Protein AF-A0A1B6GH88-F1 (afdb_monomer_lite)

Radius of gyration: 26.07 Å; chains: 1; bounding box: 61×54×81 Å

Sequence (317 aa):
MFPTNVPDVTHLSIVKKKWKYRGEGNANLVLALPEERVILRLHKMRRDSTITKEVEFEEMNRVCREAFFCRMVMVPLLGKAYIQPPIVARVQHKEIHLLDRLLLPQRPNFRHHKGITFGYVTIYPDYALLPEQLTNPPRLAPPHTNTPAVVCSSRGKCTRLRNSIPHDHSLEDISCVPTTVANVLLQKCINKSCILSDPVLNSDLCQLPTVNRKASKNCLHKYKNWHQTAPIPVTENTFCVEIKPKQGWIPHSQLNHPKCTFCLNQYLKLSNGAISRISQYCPLDLFSGDEKRMKQAIRALLRTPQNNLKIFKNGHL

Foldseek 3Di:
DPDPDLPPAAADECPPFDKDFQADDLFWTWIDRVVLQKIKIFGKDFPPDDDDPVVLVVSSVVLVVQLCCLVPPVCVVPHPVVGDRWGKHFYDQVRQVVVQVVCVVVYDPVNNRITGGGRIITMDGNLQDDQQCVLCPPPPDDPPPPDDPPPPDDPDDDDDDDDDDDDDDDDDDPDDPDPVVSVVVVVCVPDPPNVPDDPVVVVVVPPPPPPDPPPSDDPSVVVVVSRVDDDDPSPDKDKDKDFPLPDQDDDPVCPPPPADPLQVVQVVCVVVVVDVDRFPAHSVLCVVPDPVSVVVNVVSCVVPVRVGIDMHINSHD

InterPro domains:
  IPR009286 Inositol-pentakisphosphate 2-kinase [PF06090] (21-317)
  IPR009286 Inositol-pentakisphosphate 2-kinase [PTHR14456] (16-317)
  IPR043001 Inositol-pentakisphosphate 2-kinase, N-terminal lobe [G3DSA:3.30.200.110] (13-137)

Organism: NCBI:txid1464854

pLDDT: mean 74.26, std 27.44, range [24.73, 98.75]

Structure (mmCIF, N/CA/C/O backbone):
data_AF-A0A1B6GH88-F1
#
_entry.id   AF-A0A1B6GH88-F1
#
loop_
_atom_site.group_PDB
_atom_site.id
_atom_site.type_symbol
_atom_site.label_atom_id
_atom_site.label_alt_id
_atom_site.label_comp_id
_atom_site.label_asym_id
_atom_site.label_entity_id
_atom_site.label_seq_id
_atom_site.pdbx_PDB_ins_code
_atom_site.Cartn_x
_atom_site.Cartn_y
_atom_site.Cartn_z
_atom_site.occupancy
_atom_site.B_iso_or_equiv
_atom_site.auth_seq_id
_atom_site.auth_comp_id
_atom_site.auth_asym_id
_atom_site.auth_atom_id
_atom_site.pdbx_PDB_model_num
ATOM 1 N N . MET A 1 1 ? -3.058 31.512 9.048 1.00 26.67 1 MET A N 1
ATOM 2 C CA . MET A 1 1 ? -3.522 31.103 10.387 1.00 26.67 1 MET A CA 1
ATOM 3 C C . MET A 1 1 ? -4.616 30.075 10.144 1.00 26.67 1 MET A C 1
ATOM 5 O O . MET A 1 1 ? -5.613 30.433 9.535 1.00 26.67 1 MET A O 1
ATOM 9 N N . PHE A 1 2 ? -4.386 28.790 10.436 1.00 27.92 2 PHE A N 1
ATOM 10 C CA . PHE A 1 2 ? -5.450 27.788 10.291 1.00 27.92 2 PHE A CA 1
ATOM 11 C C . PHE A 1 2 ? -6.533 28.085 11.339 1.00 27.92 2 PHE A C 1
ATOM 13 O O . PHE A 1 2 ? -6.168 28.441 12.462 1.00 27.92 2 PHE A O 1
ATOM 20 N N . PRO A 1 3 ? -7.828 28.002 10.996 1.00 33.22 3 PRO A N 1
ATOM 21 C CA . PRO A 1 3 ? -8.896 28.311 11.936 1.00 33.22 3 PRO A CA 1
ATOM 22 C C . PRO A 1 3 ? -8.774 27.423 13.180 1.00 33.22 3 PRO A C 1
ATOM 24 O O . PRO A 1 3 ? -8.544 26.220 13.087 1.00 33.22 3 PRO A O 1
ATOM 27 N N . THR A 1 4 ? -8.930 28.038 14.351 1.00 35.38 4 THR A N 1
ATOM 28 C CA . THR A 1 4 ? -8.853 27.437 15.695 1.00 35.38 4 THR A CA 1
ATOM 29 C C . THR A 1 4 ? -9.988 26.454 16.003 1.00 35.38 4 THR A C 1
ATOM 31 O O . THR A 1 4 ? -10.016 25.857 17.078 1.00 35.38 4 THR A O 1
ATOM 34 N N . ASN A 1 5 ? -10.901 26.240 15.057 1.00 40.44 5 ASN A N 1
ATOM 35 C CA . ASN A 1 5 ? -11.931 25.222 15.152 1.00 40.44 5 ASN A CA 1
ATOM 36 C C . ASN A 1 5 ? -11.381 23.903 14.610 1.00 40.44 5 ASN A C 1
ATOM 38 O O . ASN A 1 5 ? -11.157 23.757 13.408 1.00 40.44 5 ASN A O 1
ATOM 42 N N . VAL A 1 6 ? -11.177 22.941 15.514 1.00 44.38 6 VAL A N 1
ATOM 43 C CA . VAL A 1 6 ? -10.961 21.534 15.162 1.00 44.38 6 VAL A CA 1
ATOM 44 C C . VAL A 1 6 ? -12.060 21.141 14.168 1.00 44.38 6 VAL A C 1
ATOM 46 O O . VAL A 1 6 ? -13.236 21.260 14.520 1.00 44.38 6 VAL A O 1
ATOM 49 N N . PRO A 1 7 ? -11.726 20.737 12.927 1.00 52.84 7 PRO A N 1
ATOM 50 C CA . PRO A 1 7 ? -12.742 20.318 11.972 1.00 52.84 7 PRO A CA 1
ATOM 51 C C . PRO A 1 7 ? -13.567 19.191 12.596 1.00 52.84 7 PRO A C 1
ATOM 53 O O . PRO A 1 7 ? -13.010 18.337 13.284 1.00 52.84 7 PRO A O 1
ATOM 56 N N . ASP A 1 8 ? -14.883 19.202 12.387 1.00 56.66 8 ASP A N 1
ATOM 57 C CA . ASP A 1 8 ? -15.788 18.174 12.910 1.00 56.66 8 ASP A CA 1
ATOM 58 C C . ASP A 1 8 ? -15.461 16.825 12.243 1.00 56.66 8 ASP A C 1
ATOM 60 O O . ASP A 1 8 ? -15.931 16.492 11.150 1.00 56.66 8 ASP A O 1
ATOM 64 N N . VAL A 1 9 ? -14.526 16.087 12.846 1.00 68.56 9 VAL A N 1
ATOM 65 C CA . VAL A 1 9 ? -14.066 14.796 12.344 1.00 68.56 9 VAL A CA 1
ATOM 66 C C . VAL A 1 9 ? -15.098 13.753 12.736 1.00 68.56 9 VAL A C 1
ATOM 68 O O . VAL A 1 9 ? -15.385 13.552 13.914 1.00 68.56 9 VAL A O 1
ATOM 71 N N . THR A 1 10 ? -15.620 13.024 11.750 1.00 79.75 10 THR A N 1
ATOM 72 C CA . THR A 1 10 ? -16.646 12.023 12.029 1.00 79.75 10 THR A CA 1
ATOM 73 C C . THR A 1 10 ? -16.127 10.938 12.971 1.00 79.75 10 THR A C 1
ATOM 75 O O . THR A 1 10 ? -15.075 10.336 12.740 1.00 79.75 10 THR A O 1
ATOM 78 N N . HIS A 1 11 ? -16.899 10.651 14.014 1.00 85.31 11 HIS A N 1
ATOM 79 C CA . HIS A 1 11 ? -16.584 9.601 14.971 1.00 85.31 11 HIS A CA 1
ATOM 80 C C . HIS A 1 11 ? -16.925 8.208 14.422 1.00 85.31 11 HIS A C 1
ATOM 82 O O . HIS A 1 11 ? -17.994 7.986 13.852 1.00 85.31 11 HIS A O 1
ATOM 88 N N . LEU A 1 12 ? -16.010 7.260 14.625 1.00 87.94 12 LEU A N 1
ATOM 89 C CA . LEU A 1 12 ? -16.142 5.855 14.247 1.00 87.94 12 LEU A CA 1
ATOM 90 C C . LEU A 1 12 ? -15.878 4.977 15.474 1.00 87.94 12 LEU A C 1
ATOM 92 O O . LEU A 1 12 ? -14.875 5.164 16.154 1.00 87.94 12 LEU A O 1
ATOM 96 N N . SER A 1 13 ? -16.739 3.990 15.718 1.00 88.88 13 SER A N 1
ATOM 97 C CA . SER A 1 13 ? -16.480 2.937 16.707 1.00 88.88 13 SER A CA 1
ATOM 98 C C . SER A 1 13 ? -16.183 1.611 16.009 1.00 88.88 13 SER A C 1
ATOM 100 O O . SER A 1 13 ? -16.849 1.250 15.033 1.00 88.88 13 SER A O 1
ATOM 102 N N . ILE A 1 14 ? -15.180 0.897 16.515 1.00 89.00 14 ILE A N 1
ATOM 103 C CA . ILE A 1 14 ? -14.705 -0.403 16.029 1.00 89.00 14 ILE A CA 1
ATOM 104 C C . ILE A 1 14 ? -15.118 -1.568 16.940 1.00 89.00 14 ILE A C 1
ATOM 106 O O . ILE A 1 14 ? -15.013 -2.715 16.521 1.00 89.00 14 ILE A O 1
ATOM 110 N N . VAL A 1 15 ? -15.638 -1.305 18.147 1.00 84.50 15 VAL A N 1
ATOM 111 C CA . VAL A 1 15 ? -15.963 -2.336 19.161 1.00 84.50 15 VAL A CA 1
ATOM 112 C C . VAL A 1 15 ? -16.908 -3.425 18.646 1.00 84.50 15 VAL A C 1
ATOM 114 O O . VAL A 1 15 ? -16.703 -4.600 18.922 1.00 84.50 15 VAL A O 1
ATOM 117 N N . LYS A 1 16 ? -17.951 -3.048 17.899 1.00 84.38 16 LYS A N 1
ATOM 118 C CA . LYS A 1 16 ? -18.968 -3.986 17.384 1.00 84.38 16 LYS A CA 1
ATOM 119 C C . LYS A 1 16 ? -18.719 -4.409 15.936 1.00 84.38 16 LYS A C 1
ATOM 121 O O . LYS A 1 16 ? -19.621 -4.938 15.296 1.00 84.38 16 LYS A O 1
ATOM 126 N N . LYS A 1 17 ? -17.536 -4.116 15.393 1.00 88.69 17 LYS A N 1
ATOM 127 C CA . LYS A 1 17 ? -17.196 -4.408 14.000 1.00 88.69 17 LYS A CA 1
ATOM 128 C C . LYS A 1 17 ? -16.272 -5.606 13.928 1.00 88.69 17 LYS A C 1
ATOM 130 O O . LYS A 1 17 ? -15.345 -5.724 14.727 1.00 88.69 17 LYS A O 1
ATOM 135 N N . LYS A 1 18 ? -16.473 -6.454 12.921 1.00 91.69 18 LYS A N 1
ATOM 136 C CA . LYS A 1 18 ? -15.465 -7.449 12.562 1.00 91.69 18 LYS A CA 1
ATOM 137 C C . LYS A 1 18 ? -14.317 -6.742 11.861 1.00 91.69 18 LYS A C 1
ATOM 139 O O . LYS A 1 18 ? -14.515 -6.058 10.860 1.00 91.69 18 LYS A O 1
ATOM 144 N N . TRP A 1 19 ? -13.114 -6.917 12.385 1.00 94.50 19 TRP A N 1
ATOM 145 C CA . TRP A 1 19 ? -11.909 -6.334 11.819 1.00 94.50 19 TRP A CA 1
ATOM 146 C C . TRP A 1 19 ? -10.817 -7.383 11.655 1.00 94.50 19 TRP A C 1
ATOM 148 O O . TRP A 1 19 ? -10.802 -8.408 12.334 1.00 94.50 19 TRP A O 1
ATOM 158 N N . LYS A 1 20 ? -9.888 -7.118 10.738 1.00 94.31 20 LYS A N 1
ATOM 159 C CA . LYS A 1 20 ? -8.746 -7.989 10.455 1.00 94.31 20 LYS A CA 1
ATOM 160 C C . LYS A 1 20 ? -7.486 -7.160 10.262 1.00 94.31 20 LYS A C 1
ATOM 162 O O . LYS A 1 20 ? -7.507 -6.135 9.580 1.00 94.31 20 LYS A O 1
ATOM 167 N N . TYR A 1 21 ? -6.366 -7.620 10.809 1.00 96.12 21 TYR A N 1
ATOM 168 C CA . TYR A 1 21 ? -5.066 -7.051 10.472 1.00 96.12 21 TYR A CA 1
ATOM 169 C C . TYR A 1 21 ? -4.754 -7.285 8.983 1.00 96.12 21 TYR A C 1
ATOM 171 O O . TYR A 1 21 ? -4.685 -8.425 8.520 1.00 96.12 21 TYR A O 1
ATOM 179 N N . ARG A 1 22 ? -4.594 -6.201 8.212 1.00 95.38 22 ARG A N 1
ATOM 180 C CA . ARG A 1 22 ? -4.311 -6.256 6.764 1.00 95.38 22 ARG A CA 1
ATOM 181 C C . ARG A 1 22 ? -2.812 -6.235 6.479 1.00 95.38 22 ARG A C 1
ATOM 183 O O . ARG A 1 22 ? -2.352 -6.871 5.535 1.00 95.38 22 ARG A O 1
ATOM 190 N N . GLY A 1 23 ? -2.058 -5.474 7.264 1.00 95.38 23 GLY A N 1
ATOM 191 C CA . GLY A 1 23 ? -0.620 -5.314 7.100 1.00 95.38 23 GLY A CA 1
ATOM 192 C C . GLY A 1 23 ? -0.128 -3.959 7.592 1.00 95.38 23 GLY A C 1
ATOM 193 O O . GLY A 1 23 ? -0.904 -3.100 8.008 1.00 95.38 23 GLY A O 1
ATOM 194 N N . GLU A 1 24 ? 1.183 -3.739 7.521 1.00 96.56 24 GLU A N 1
ATOM 195 C CA . GLU A 1 24 ? 1.779 -2.472 7.936 1.00 96.56 24 GLU A CA 1
ATOM 196 C C . GLU A 1 24 ? 3.057 -2.118 7.163 1.00 96.56 24 GLU A C 1
ATOM 198 O O . GLU A 1 24 ? 3.847 -2.972 6.748 1.00 96.56 24 GLU A O 1
ATOM 203 N N . GLY A 1 25 ? 3.275 -0.814 7.000 1.00 93.75 25 GLY A N 1
ATOM 204 C CA . GLY A 1 25 ? 4.549 -0.235 6.586 1.00 93.75 25 GLY A CA 1
ATOM 205 C C . GLY A 1 25 ? 5.375 0.203 7.795 1.00 93.75 25 GLY A C 1
ATOM 206 O O . GLY A 1 25 ? 5.139 -0.218 8.920 1.00 93.75 25 GLY A O 1
ATOM 207 N N . ASN A 1 26 ? 6.351 1.091 7.597 1.00 93.56 26 ASN A N 1
ATOM 208 C CA . ASN A 1 26 ? 7.042 1.723 8.730 1.00 93.56 26 ASN A CA 1
ATOM 209 C C . ASN A 1 26 ? 6.179 2.805 9.406 1.00 93.56 26 ASN A C 1
ATOM 211 O O . ASN A 1 26 ? 6.183 2.910 10.627 1.00 93.56 26 ASN A O 1
ATOM 215 N N . ALA A 1 27 ? 5.447 3.588 8.610 1.00 95.00 27 ALA A N 1
ATOM 216 C CA . ALA A 1 27 ? 4.702 4.757 9.080 1.00 95.00 27 ALA A CA 1
ATOM 217 C C . ALA A 1 27 ? 3.240 4.464 9.436 1.00 95.00 27 ALA A C 1
ATOM 219 O O . ALA A 1 27 ? 2.686 5.141 10.284 1.00 95.00 27 ALA A O 1
ATOM 220 N N . ASN A 1 28 ? 2.612 3.466 8.807 1.00 97.19 28 ASN A N 1
ATOM 221 C CA . ASN A 1 28 ? 1.178 3.216 8.969 1.00 97.19 28 ASN A CA 1
ATOM 222 C C . ASN A 1 28 ? 0.880 1.729 9.162 1.00 97.19 28 ASN A C 1
ATOM 224 O O . ASN A 1 28 ? 1.582 0.881 8.601 1.00 97.19 28 ASN A O 1
ATOM 228 N N . LEU A 1 29 ? -0.170 1.450 9.927 1.00 97.62 29 LEU A N 1
ATOM 229 C CA . LEU A 1 29 ? -0.827 0.158 10.087 1.00 97.62 29 LEU A CA 1
ATOM 230 C C . LEU A 1 29 ? -2.173 0.193 9.360 1.00 97.62 29 LEU A C 1
ATOM 232 O O . LEU A 1 29 ? -2.840 1.227 9.346 1.00 97.62 29 LEU A O 1
ATOM 236 N N . VAL A 1 30 ? -2.563 -0.921 8.745 1.00 97.81 30 VAL A N 1
ATOM 237 C CA . VAL A 1 30 ? -3.835 -1.049 8.032 1.00 97.81 30 VAL A CA 1
ATOM 238 C C . VAL A 1 30 ? -4.697 -2.122 8.691 1.00 97.81 30 VAL A C 1
ATOM 240 O O . VAL A 1 30 ? -4.263 -3.262 8.880 1.00 97.81 30 VAL A O 1
ATOM 243 N N . LEU A 1 31 ? -5.930 -1.744 9.013 1.00 97.06 31 LEU A N 1
ATOM 244 C CA . LEU A 1 31 ? -6.978 -2.604 9.547 1.00 97.06 31 LEU A CA 1
ATOM 245 C C . LEU A 1 31 ? -8.081 -2.734 8.493 1.00 97.06 31 LEU A C 1
ATOM 247 O O . LEU A 1 31 ? -8.592 -1.721 8.033 1.00 97.06 31 LEU A O 1
ATOM 251 N N . ALA A 1 32 ? -8.458 -3.945 8.103 1.00 95.81 32 ALA A N 1
ATOM 252 C CA . ALA A 1 32 ? -9.610 -4.164 7.233 1.00 95.81 32 ALA A CA 1
ATOM 253 C C . ALA A 1 32 ? -10.892 -4.294 8.060 1.00 95.81 32 ALA A C 1
ATOM 255 O O . ALA A 1 32 ? -10.876 -4.926 9.117 1.00 95.81 32 ALA A O 1
ATOM 256 N N . LEU A 1 33 ? -11.984 -3.729 7.549 1.00 94.06 33 LEU A N 1
ATOM 257 C CA . LEU A 1 33 ? -13.356 -3.890 8.024 1.00 94.06 33 LEU A CA 1
ATOM 258 C C . LEU A 1 33 ? -14.147 -4.613 6.918 1.00 94.06 33 LEU A C 1
ATOM 260 O O . LEU A 1 33 ? -14.665 -3.953 6.014 1.00 94.06 33 LEU A O 1
ATOM 264 N N . PRO A 1 34 ? -14.162 -5.963 6.905 1.00 88.88 34 PRO A N 1
ATOM 265 C CA . PRO A 1 34 ? -14.638 -6.728 5.752 1.00 88.88 34 PRO A CA 1
ATOM 266 C C . PRO A 1 34 ? -16.125 -6.538 5.448 1.00 88.88 34 PRO A C 1
ATOM 268 O O . PRO A 1 34 ? -16.491 -6.469 4.280 1.00 88.88 34 PRO A O 1
ATOM 271 N N . GLU A 1 35 ? -16.970 -6.418 6.477 1.00 86.69 35 GLU A N 1
ATOM 272 C CA . GLU A 1 35 ? -18.421 -6.228 6.310 1.00 86.69 35 GLU A CA 1
ATOM 273 C C . GLU A 1 35 ? -18.741 -4.870 5.671 1.00 86.69 35 GLU A C 1
ATOM 275 O O . GLU A 1 35 ? -19.706 -4.726 4.927 1.00 86.69 35 GLU A O 1
ATOM 280 N N . GLU A 1 36 ? -17.904 -3.870 5.927 1.00 87.81 36 GLU A N 1
ATOM 281 C CA . GLU A 1 36 ? -18.005 -2.544 5.335 1.00 87.81 36 GLU A CA 1
ATOM 282 C C . GLU A 1 36 ? -17.196 -2.377 4.045 1.00 87.81 36 GLU A C 1
ATOM 284 O O . GLU A 1 36 ? -17.315 -1.333 3.407 1.00 87.81 36 GLU A O 1
ATOM 289 N N . ARG A 1 37 ? -16.369 -3.366 3.675 1.00 89.69 37 ARG A N 1
ATOM 290 C CA . ARG A 1 37 ? -15.456 -3.338 2.516 1.00 89.69 37 ARG A CA 1
ATOM 291 C C . ARG A 1 37 ? -14.550 -2.104 2.484 1.00 89.69 37 ARG A C 1
ATOM 293 O O . ARG A 1 37 ? -14.218 -1.578 1.422 1.00 89.69 37 ARG A O 1
ATOM 300 N N . VAL A 1 38 ? -14.129 -1.644 3.659 1.00 93.00 38 VAL A N 1
ATOM 301 C CA . VAL A 1 38 ? -13.187 -0.529 3.810 1.00 93.00 38 VAL A CA 1
ATOM 302 C C . VAL A 1 38 ? -11.966 -0.956 4.610 1.00 93.00 38 VAL A C 1
ATOM 304 O O . VAL A 1 38 ? -11.984 -1.941 5.348 1.00 93.00 38 VAL A O 1
ATOM 307 N N . ILE A 1 39 ? -10.904 -0.168 4.507 1.00 96.19 39 ILE A N 1
ATOM 308 C CA . ILE A 1 39 ? -9.747 -0.242 5.389 1.00 96.19 39 ILE A CA 1
ATOM 309 C C . ILE A 1 39 ? -9.608 1.050 6.191 1.00 96.19 39 ILE A C 1
ATOM 311 O O . ILE A 1 39 ? -9.907 2.143 5.710 1.00 96.19 39 ILE A O 1
ATOM 315 N N . LEU A 1 40 ? -9.124 0.915 7.421 1.00 97.00 40 LEU A N 1
ATOM 316 C CA . LEU A 1 40 ? -8.651 2.007 8.257 1.00 97.00 40 LEU A CA 1
ATOM 317 C C . LEU A 1 40 ? -7.129 2.039 8.180 1.00 97.00 40 LEU A C 1
ATOM 319 O O . LEU A 1 40 ? -6.462 1.035 8.441 1.00 97.00 40 LEU A O 1
ATOM 323 N N . ARG A 1 41 ? -6.574 3.199 7.850 1.00 97.56 41 ARG A N 1
ATOM 324 C CA . ARG A 1 41 ? -5.137 3.453 7.866 1.00 97.56 41 ARG A CA 1
ATOM 325 C C . ARG A 1 41 ? -4.808 4.307 9.084 1.00 97.56 41 ARG A C 1
ATOM 327 O O . ARG A 1 41 ? -5.267 5.441 9.207 1.00 97.56 41 ARG A O 1
ATOM 334 N N . LEU A 1 42 ? -4.028 3.726 9.990 1.00 97.00 42 LEU A N 1
ATOM 335 C CA . LEU A 1 42 ? -3.653 4.307 11.273 1.00 97.00 42 LEU A CA 1
ATOM 336 C C . LEU A 1 42 ? -2.170 4.659 11.253 1.00 97.00 42 LEU A C 1
ATOM 338 O O . LEU A 1 42 ? -1.333 3.823 10.901 1.00 97.00 42 LEU A O 1
ATOM 342 N N . HIS A 1 43 ? -1.837 5.884 11.644 1.00 96.25 43 HIS A N 1
ATOM 343 C CA . HIS A 1 43 ? -0.444 6.290 11.764 1.00 96.25 43 HIS A CA 1
ATOM 344 C C . HIS A 1 43 ? 0.213 5.629 12.975 1.00 96.25 43 HIS A C 1
ATOM 346 O O . HIS A 1 43 ? -0.406 5.459 14.026 1.00 96.25 43 HIS A O 1
ATOM 352 N N . LYS A 1 44 ? 1.479 5.246 12.812 1.00 96.38 44 LYS A N 1
ATOM 353 C CA . LYS A 1 44 ? 2.271 4.602 13.849 1.00 96.38 44 LYS A CA 1
ATOM 354 C C . LYS A 1 44 ? 3.280 5.563 14.442 1.00 96.38 44 LYS A C 1
ATOM 356 O O . LYS A 1 44 ? 4.020 6.225 13.717 1.00 96.38 44 LYS A O 1
ATOM 361 N N . MET A 1 45 ? 3.415 5.506 15.755 1.00 94.00 45 MET A N 1
ATOM 362 C CA . MET A 1 45 ? 4.422 6.254 16.497 1.00 94.00 45 MET A CA 1
ATOM 363 C C . MET A 1 45 ? 5.284 5.324 17.327 1.00 94.00 45 MET A C 1
ATOM 365 O O . MET A 1 45 ? 4.906 4.183 17.600 1.00 94.00 45 MET A O 1
ATOM 369 N N . ARG A 1 46 ? 6.488 5.781 17.670 1.00 94.06 46 ARG A N 1
ATOM 370 C CA . ARG A 1 46 ? 7.354 5.002 18.551 1.00 94.06 46 ARG A CA 1
ATOM 371 C C . ARG A 1 46 ? 6.710 4.949 19.936 1.00 94.06 46 ARG A C 1
ATOM 373 O O . ARG A 1 46 ? 6.097 5.919 20.372 1.00 94.06 46 ARG A O 1
ATOM 380 N N . ARG A 1 47 ? 6.818 3.803 20.607 1.00 89.25 47 ARG A N 1
ATOM 381 C CA . ARG A 1 47 ? 6.186 3.600 21.924 1.00 89.25 47 ARG A CA 1
ATOM 382 C C . ARG A 1 47 ? 6.809 4.469 23.027 1.00 89.25 47 ARG A C 1
ATOM 384 O O . ARG A 1 47 ? 6.149 4.721 24.022 1.00 89.25 47 ARG A O 1
ATOM 391 N N . ASP A 1 48 ? 8.044 4.925 22.823 1.00 88.44 48 ASP A N 1
ATOM 392 C CA . ASP A 1 48 ? 8.806 5.825 23.700 1.00 88.44 48 ASP A CA 1
ATOM 393 C C . ASP A 1 48 ? 8.449 7.315 23.512 1.00 88.44 48 ASP A C 1
ATOM 395 O O . ASP A 1 48 ? 8.995 8.170 24.200 1.00 88.44 48 ASP A O 1
ATOM 399 N N . SER A 1 49 ? 7.558 7.653 22.572 1.00 88.75 49 SER A N 1
ATOM 400 C CA . SER A 1 49 ? 7.225 9.048 22.265 1.00 88.75 49 SER A CA 1
ATOM 401 C C . SER A 1 49 ? 6.317 9.675 23.323 1.00 88.75 49 SER A C 1
ATOM 403 O O . SER A 1 49 ? 5.283 9.107 23.678 1.00 88.75 49 SER A O 1
ATOM 405 N N . THR A 1 50 ? 6.657 10.888 23.762 1.00 89.31 50 THR A N 1
ATOM 406 C CA . THR A 1 50 ? 5.827 11.689 24.669 1.00 89.31 50 THR A CA 1
ATOM 407 C C . THR A 1 50 ? 4.495 12.051 24.013 1.00 89.31 50 THR A C 1
ATOM 409 O O . THR A 1 50 ? 4.457 12.551 22.888 1.00 89.31 50 THR A O 1
ATOM 412 N N . ILE A 1 51 ? 3.395 11.814 24.726 1.00 89.31 51 ILE A N 1
ATOM 413 C CA . ILE A 1 51 ? 2.040 12.136 24.270 1.00 89.31 51 ILE A CA 1
ATOM 414 C C . ILE A 1 51 ? 1.635 13.471 24.896 1.00 89.31 51 ILE A C 1
ATOM 416 O O . ILE A 1 51 ? 1.405 13.546 26.101 1.00 89.31 51 ILE A O 1
ATOM 420 N N . THR A 1 52 ? 1.536 14.518 24.077 1.00 92.25 52 THR A N 1
ATOM 421 C CA . THR A 1 52 ? 1.026 15.837 24.485 1.00 92.25 52 THR A CA 1
ATOM 422 C C . THR A 1 52 ? -0.153 16.258 23.604 1.00 92.25 52 THR A C 1
ATOM 424 O O . THR A 1 52 ? -0.421 15.640 22.568 1.00 92.25 52 THR A O 1
ATOM 427 N N . LYS A 1 53 ? -0.874 17.314 23.998 1.00 89.19 53 LYS A N 1
ATOM 428 C CA . LYS A 1 53 ? -1.996 17.850 23.206 1.00 89.19 53 LYS A CA 1
ATOM 429 C C . LYS A 1 53 ? -1.530 18.416 21.864 1.00 89.19 53 LYS A C 1
ATOM 431 O O . LYS A 1 53 ? -2.236 18.297 20.868 1.00 89.19 53 LYS A O 1
ATOM 436 N N . GLU A 1 54 ? -0.332 18.986 21.828 1.00 92.00 54 GLU A N 1
ATOM 437 C CA . GLU A 1 54 ? 0.296 19.525 20.621 1.00 92.00 54 GLU A CA 1
ATOM 438 C C . GLU A 1 54 ? 0.595 18.399 19.630 1.00 92.00 54 GLU A C 1
ATOM 440 O O . GLU A 1 54 ? 0.308 18.528 18.440 1.00 92.00 54 GLU A O 1
ATOM 445 N N . VAL A 1 55 ? 1.098 17.261 20.127 1.00 91.19 55 VAL A N 1
ATOM 446 C CA . VAL A 1 55 ? 1.292 16.059 19.308 1.00 91.19 55 VAL A CA 1
ATOM 447 C C . VAL A 1 55 ? -0.052 15.556 18.787 1.00 91.19 55 VAL A C 1
ATOM 449 O O . VAL A 1 55 ? -0.178 15.315 17.592 1.00 91.19 55 VAL A O 1
ATOM 452 N N . GLU A 1 56 ? -1.084 15.454 19.631 1.00 90.50 56 GLU A N 1
ATOM 453 C CA . GLU A 1 56 ? -2.420 15.032 19.182 1.00 90.50 56 GLU A CA 1
ATOM 454 C C . GLU A 1 56 ? -2.977 15.940 18.069 1.00 90.50 56 GLU A C 1
ATOM 456 O O . GLU A 1 56 ? -3.537 15.449 17.083 1.00 90.50 56 GLU A O 1
ATOM 461 N N . PHE A 1 57 ? -2.796 17.256 18.201 1.00 90.31 57 PHE A N 1
ATOM 462 C CA . PHE A 1 57 ? -3.202 18.233 17.193 1.00 90.31 57 PHE A CA 1
ATOM 463 C C . PHE A 1 57 ? -2.426 18.068 15.880 1.00 90.31 57 PHE A C 1
ATOM 465 O O . PHE A 1 57 ? -3.012 18.120 14.797 1.00 90.31 57 PHE A O 1
ATOM 472 N N . GLU A 1 58 ? -1.122 17.804 15.945 1.00 91.06 58 GLU A N 1
ATOM 473 C CA . GLU A 1 58 ? -0.311 17.557 14.751 1.00 91.06 58 GLU A CA 1
ATOM 474 C C . GLU A 1 58 ? -0.684 16.237 14.057 1.00 91.06 58 GLU A C 1
ATOM 476 O O . GLU A 1 58 ? -0.724 16.165 12.825 1.00 91.06 58 GLU A O 1
ATOM 481 N N . GLU A 1 59 ? -1.047 15.207 14.823 1.00 91.56 59 GLU A N 1
ATOM 482 C CA . GLU A 1 59 ? -1.540 13.937 14.285 1.00 91.56 59 GLU A CA 1
ATOM 483 C C . GLU A 1 59 ? -2.868 14.116 13.535 1.00 91.56 59 GLU A C 1
ATOM 485 O O . GLU A 1 59 ? -3.043 13.561 12.443 1.00 91.56 59 GLU A O 1
ATOM 490 N N . MET A 1 60 ? -3.772 14.941 14.073 1.00 92.06 60 MET A N 1
ATOM 491 C CA . MET A 1 60 ? -4.998 15.352 13.388 1.00 92.06 60 MET A CA 1
ATOM 492 C C . MET A 1 60 ? -4.685 16.109 12.092 1.00 92.06 60 MET A C 1
ATOM 494 O O . MET A 1 60 ? -5.204 15.779 11.024 1.00 92.06 60 MET A O 1
ATOM 498 N N . ASN A 1 61 ? -3.799 17.105 12.153 1.00 91.12 61 ASN A N 1
ATOM 499 C CA . ASN A 1 61 ? -3.444 17.887 10.974 1.00 91.12 61 ASN A CA 1
ATOM 500 C C . ASN A 1 61 ? -2.805 17.023 9.892 1.00 91.12 61 ASN A C 1
ATOM 502 O O . ASN A 1 61 ? -3.078 17.225 8.710 1.00 91.12 61 ASN A O 1
ATOM 506 N N . ARG A 1 62 ? -1.994 16.027 10.258 1.00 92.69 62 ARG A N 1
ATOM 507 C CA . ARG A 1 62 ? -1.405 15.108 9.284 1.00 92.69 62 ARG A CA 1
ATOM 508 C C . ARG A 1 62 ? -2.473 14.336 8.511 1.00 92.69 62 ARG A C 1
ATOM 510 O O . ARG A 1 62 ? -2.364 14.272 7.288 1.00 92.69 62 ARG A O 1
ATOM 517 N N . VAL A 1 63 ? -3.486 13.763 9.172 1.00 92.44 63 VAL A N 1
ATOM 518 C CA . VAL A 1 63 ? -4.532 13.007 8.452 1.00 92.44 63 VAL A CA 1
ATOM 519 C C . VAL A 1 63 ? -5.366 13.914 7.546 1.00 92.44 63 VAL A C 1
ATOM 521 O O . VAL A 1 63 ? -5.695 13.524 6.425 1.00 92.44 63 VAL A O 1
ATOM 524 N N . CYS A 1 64 ? -5.631 15.151 7.976 1.00 90.62 64 CYS A N 1
ATOM 525 C CA . CYS A 1 64 ? -6.316 16.154 7.164 1.00 90.62 64 CYS A CA 1
ATOM 526 C C . CYS A 1 64 ? -5.477 16.564 5.946 1.00 90.62 64 CYS A C 1
ATOM 528 O O . CYS A 1 64 ? -5.993 16.590 4.829 1.00 90.62 64 CYS A O 1
ATOM 530 N N . ARG A 1 65 ? -4.175 16.820 6.133 1.00 93.50 65 ARG A N 1
ATOM 531 C CA . ARG A 1 65 ? -3.246 17.146 5.039 1.00 93.50 65 ARG A CA 1
ATOM 532 C C . ARG A 1 65 ? -3.108 15.999 4.045 1.00 93.50 65 ARG A C 1
ATOM 534 O O . ARG A 1 65 ? -3.053 16.261 2.851 1.00 93.50 65 ARG A O 1
ATOM 541 N N . GLU A 1 66 ? -3.094 14.748 4.504 1.00 93.31 66 GLU A N 1
ATOM 542 C CA . GLU A 1 66 ? -3.093 13.579 3.616 1.00 93.31 66 GLU A CA 1
ATOM 543 C C . GLU A 1 66 ? -4.355 13.538 2.745 1.00 93.31 66 GLU A C 1
ATOM 545 O O . GLU A 1 66 ? -4.257 13.438 1.523 1.00 93.31 66 GLU A O 1
ATOM 550 N N . ALA A 1 67 ? -5.538 13.668 3.353 1.00 91.69 67 ALA A N 1
ATOM 551 C CA . ALA A 1 67 ? -6.799 13.661 2.615 1.00 91.69 67 ALA A CA 1
ATOM 552 C C . ALA A 1 67 ? -6.897 14.831 1.622 1.00 91.69 67 ALA A C 1
ATOM 554 O O . ALA A 1 67 ? -7.326 14.645 0.479 1.00 91.69 67 ALA A O 1
ATOM 555 N N . PHE A 1 68 ? -6.453 16.019 2.041 1.00 93.19 68 PHE A N 1
ATOM 556 C CA . PHE A 1 68 ? -6.374 17.202 1.192 1.00 93.19 68 PHE A CA 1
ATOM 557 C C . PHE A 1 68 ? -5.413 16.988 0.021 1.00 93.19 68 PHE A C 1
ATOM 559 O O . PHE A 1 68 ? -5.794 17.210 -1.122 1.00 93.19 68 PHE A O 1
ATOM 566 N N . PHE A 1 69 ? -4.202 16.489 0.275 1.00 94.88 69 PHE A N 1
ATOM 567 C CA . PHE A 1 69 ? -3.209 16.205 -0.760 1.00 94.88 69 PHE A CA 1
ATOM 568 C C . PHE A 1 69 ? -3.735 15.198 -1.789 1.00 94.88 69 PHE A C 1
ATOM 570 O O . PHE A 1 69 ? -3.635 15.428 -2.995 1.00 94.88 69 PHE A O 1
ATOM 577 N N . CYS A 1 70 ? -4.373 14.113 -1.339 1.00 93.94 70 CYS A N 1
ATOM 578 C CA . CYS A 1 70 ? -5.003 13.158 -2.246 1.00 93.94 70 CYS A CA 1
ATOM 579 C C . CYS A 1 70 ? -6.057 13.829 -3.138 1.00 93.94 70 CYS A C 1
ATOM 581 O O . CYS A 1 70 ? -6.067 13.604 -4.345 1.00 93.94 70 CYS A O 1
ATOM 583 N N . ARG A 1 71 ? -6.928 14.665 -2.563 1.00 91.12 71 ARG A N 1
ATOM 584 C CA . ARG A 1 71 ? -8.028 15.313 -3.288 1.00 91.12 71 ARG A CA 1
ATOM 585 C C . ARG A 1 71 ? -7.565 16.417 -4.235 1.00 91.12 71 ARG A C 1
ATOM 587 O O . ARG A 1 71 ? -8.053 16.483 -5.354 1.00 91.12 71 ARG A O 1
ATOM 594 N N . MET A 1 72 ? -6.668 17.280 -3.775 1.00 94.38 72 MET A N 1
ATOM 595 C CA . MET A 1 72 ? -6.325 18.527 -4.461 1.00 94.38 72 MET A CA 1
ATOM 596 C C . MET A 1 72 ? -5.091 18.403 -5.350 1.00 94.38 72 MET A C 1
ATOM 598 O O . MET A 1 72 ? -4.920 19.217 -6.248 1.00 94.38 72 MET A O 1
ATOM 602 N N . VAL A 1 73 ? -4.244 17.394 -5.123 1.00 95.62 73 VAL A N 1
ATOM 603 C CA . VAL A 1 73 ? -3.020 17.180 -5.909 1.00 95.62 73 VAL A CA 1
ATOM 604 C C . VAL A 1 73 ? -3.094 15.868 -6.679 1.00 95.62 73 VAL A C 1
ATOM 606 O O . VAL A 1 73 ? -2.974 15.857 -7.901 1.00 95.62 73 VAL A O 1
ATOM 609 N N . MET A 1 74 ? -3.343 14.749 -5.994 1.00 96.62 74 MET A N 1
ATOM 610 C CA . MET A 1 74 ? -3.238 13.434 -6.640 1.00 96.62 74 MET A CA 1
ATOM 611 C C . MET A 1 74 ? -4.393 13.136 -7.599 1.00 96.62 74 MET A C 1
ATOM 613 O O . MET A 1 74 ? -4.152 12.581 -8.668 1.00 96.62 74 MET A O 1
ATOM 617 N N . VAL A 1 75 ? -5.634 13.501 -7.254 1.00 94.56 75 VAL A N 1
ATOM 618 C CA . VAL A 1 75 ? -6.789 13.294 -8.146 1.00 94.56 75 VAL A CA 1
ATOM 619 C C . VAL A 1 75 ? -6.671 14.102 -9.445 1.00 94.56 75 VAL A C 1
ATOM 621 O O . VAL A 1 75 ? -6.900 13.501 -10.491 1.00 94.56 75 VAL A O 1
ATOM 624 N N . PRO A 1 76 ? -6.290 15.395 -9.449 1.00 96.94 76 PRO A N 1
ATOM 625 C CA . PRO A 1 76 ? -6.059 16.119 -10.701 1.00 96.94 76 PRO A CA 1
ATOM 626 C C . PRO A 1 76 ? -4.942 15.530 -11.572 1.00 96.94 76 PRO A C 1
ATOM 628 O O . PRO A 1 76 ? -5.075 15.521 -12.789 1.00 96.94 76 PRO A O 1
ATOM 631 N N . LEU A 1 77 ? -3.863 15.016 -10.966 1.00 96.94 77 LEU A N 1
ATOM 632 C CA . LEU A 1 77 ? -2.717 14.480 -11.710 1.00 96.94 77 LEU A CA 1
ATOM 633 C C . LEU A 1 77 ? -2.951 13.070 -12.266 1.00 96.94 77 LEU A C 1
ATOM 635 O O . LEU A 1 77 ? -2.532 12.773 -13.379 1.00 96.94 77 LEU A O 1
ATOM 639 N N . LEU A 1 78 ? -3.571 12.185 -11.480 1.00 96.06 78 LEU A N 1
ATOM 640 C CA . LEU A 1 78 ? -3.725 10.767 -11.831 1.00 96.06 78 LEU A CA 1
ATOM 641 C C . LEU A 1 78 ? -5.150 10.395 -12.242 1.00 96.06 78 LEU A C 1
ATOM 643 O O . LEU A 1 78 ? -5.356 9.343 -12.833 1.00 96.06 78 LEU A O 1
ATOM 647 N N . GLY A 1 79 ? -6.136 11.238 -11.949 1.00 93.19 79 GLY A N 1
ATOM 648 C CA . GLY A 1 79 ? -7.534 11.027 -12.300 1.00 93.19 79 GLY A CA 1
ATOM 649 C C . GLY A 1 79 ? -8.358 10.308 -11.227 1.00 93.19 79 GLY A C 1
ATOM 650 O O . GLY A 1 79 ? -7.895 9.433 -10.490 1.00 93.19 79 GLY A O 1
ATOM 651 N N . LYS A 1 80 ? -9.652 10.648 -11.196 1.00 89.94 80 LYS A N 1
ATOM 652 C CA . LYS A 1 80 ? -10.659 10.086 -10.273 1.00 89.94 80 LYS A CA 1
ATOM 653 C C . LYS A 1 80 ? -10.916 8.583 -10.447 1.00 89.94 80 LYS A C 1
ATOM 655 O O . LYS A 1 80 ? -11.508 7.968 -9.569 1.00 89.94 80 LYS A O 1
ATOM 660 N N . ALA A 1 81 ? -10.503 8.006 -11.577 1.00 87.81 81 ALA A N 1
ATOM 661 C CA . ALA A 1 81 ? -10.651 6.578 -11.852 1.00 87.81 81 ALA A CA 1
ATOM 662 C C . ALA A 1 81 ? -9.668 5.717 -11.037 1.00 87.81 81 ALA A C 1
ATOM 664 O O . ALA A 1 81 ? -9.987 4.579 -10.709 1.00 87.81 81 ALA A O 1
ATOM 665 N N . TYR A 1 82 ? -8.497 6.263 -10.688 1.00 90.06 82 TYR A N 1
ATOM 666 C CA . TYR A 1 82 ? -7.424 5.518 -10.020 1.00 90.06 82 TYR A CA 1
ATOM 667 C C . TYR A 1 82 ? -7.222 5.931 -8.562 1.00 90.06 82 TYR A C 1
ATOM 669 O O . TYR A 1 82 ? -6.743 5.135 -7.756 1.00 90.06 82 TYR A O 1
ATOM 677 N N . ILE A 1 83 ? -7.579 7.169 -8.208 1.00 91.62 83 ILE A N 1
ATOM 678 C CA . ILE A 1 83 ? -7.403 7.705 -6.858 1.00 91.62 83 ILE A CA 1
ATOM 679 C C . ILE A 1 83 ? -8.760 8.049 -6.257 1.00 91.62 83 ILE A C 1
ATOM 681 O O . ILE A 1 83 ? -9.454 8.947 -6.730 1.00 91.62 83 ILE A O 1
ATOM 685 N N . GLN A 1 84 ? -9.094 7.382 -5.152 1.00 89.94 84 GLN A N 1
ATOM 686 C CA . GLN A 1 84 ? -10.224 7.757 -4.306 1.00 89.94 84 GLN A CA 1
ATOM 687 C C . GLN A 1 84 ? -9.690 8.444 -3.042 1.00 89.94 84 GLN A C 1
ATOM 689 O O . GLN A 1 84 ? -8.968 7.808 -2.266 1.00 89.94 84 GLN A O 1
ATOM 694 N N . PRO A 1 85 ? -9.986 9.742 -2.831 1.00 90.69 85 PRO A N 1
ATOM 695 C CA . PRO A 1 85 ? -9.547 10.450 -1.635 1.00 90.69 85 PRO A CA 1
ATOM 696 C C . PRO A 1 85 ? -10.117 9.815 -0.363 1.00 90.69 85 PRO A C 1
ATOM 698 O O . PRO A 1 85 ? -11.313 9.513 -0.330 1.00 90.69 85 PRO A O 1
ATOM 701 N N . PRO A 1 86 ? -9.312 9.664 0.701 1.00 94.00 86 PRO A N 1
ATOM 702 C CA . PRO A 1 86 ? -9.794 9.073 1.937 1.00 94.00 86 PRO A CA 1
A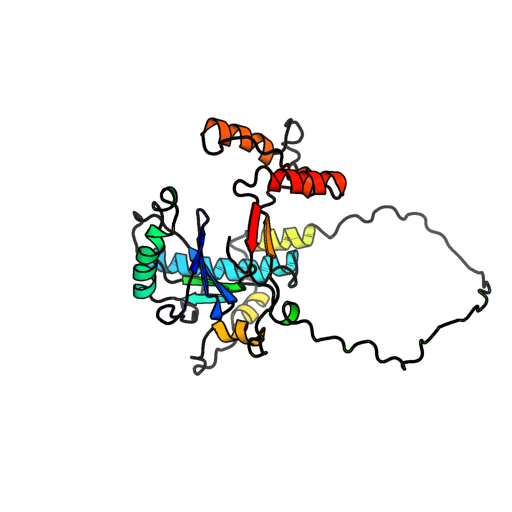TOM 703 C C . PRO A 1 86 ? -10.798 9.968 2.658 1.00 94.00 86 PRO A C 1
ATOM 705 O O . PRO A 1 86 ? -10.810 11.194 2.511 1.00 94.00 86 PRO A O 1
ATOM 708 N N . ILE A 1 87 ? -11.582 9.340 3.531 1.00 91.25 87 ILE A N 1
ATOM 709 C CA . ILE A 1 87 ? -12.392 10.033 4.534 1.00 91.25 87 ILE A CA 1
ATOM 710 C C . ILE A 1 87 ? -11.608 10.066 5.844 1.00 91.25 87 ILE A C 1
ATOM 712 O O . ILE A 1 87 ? -11.089 9.041 6.281 1.00 91.25 87 ILE A O 1
ATOM 716 N N . VAL A 1 88 ? -11.531 11.231 6.481 1.00 92.31 88 VAL A N 1
ATOM 717 C CA . VAL A 1 88 ? -10.924 11.374 7.809 1.00 92.31 88 VAL A CA 1
ATOM 718 C C . VAL A 1 88 ? -11.958 11.017 8.875 1.00 92.31 88 VAL A C 1
ATOM 720 O O . VAL A 1 88 ? -13.107 11.454 8.796 1.00 92.31 88 VAL A O 1
ATOM 723 N N . ALA A 1 89 ? -11.558 10.227 9.868 1.00 92.31 89 ALA A N 1
ATOM 724 C CA . ALA A 1 89 ? -12.406 9.851 10.994 1.00 92.31 89 ALA A CA 1
ATOM 725 C C . ALA A 1 89 ? -11.611 9.793 12.306 1.00 92.31 89 ALA A C 1
ATOM 727 O O . ALA A 1 89 ? -10.378 9.747 12.299 1.00 92.31 89 ALA A O 1
ATOM 728 N N . ARG A 1 90 ? -12.328 9.777 13.435 1.00 93.81 90 ARG A N 1
ATOM 729 C CA . ARG A 1 90 ? -11.753 9.630 14.776 1.00 93.81 90 ARG A CA 1
ATOM 730 C C . ARG A 1 90 ? -12.337 8.412 15.484 1.00 93.81 90 ARG A C 1
ATOM 732 O O . ARG A 1 90 ? -13.542 8.333 15.712 1.00 93.81 90 ARG A O 1
ATOM 739 N N . VAL A 1 91 ? -11.468 7.487 15.866 1.00 93.94 91 VAL A N 1
ATOM 740 C CA . VAL A 1 91 ? -11.763 6.364 16.760 1.00 93.94 91 VAL A CA 1
ATOM 741 C C . VAL A 1 91 ? -11.441 6.774 18.194 1.00 93.94 91 VAL A C 1
ATOM 743 O O . VAL A 1 91 ? -10.502 7.536 18.436 1.00 93.94 91 VAL A O 1
ATOM 746 N N . GLN A 1 92 ? -12.226 6.312 19.166 1.00 92.31 92 GLN A N 1
ATOM 747 C CA . GLN A 1 92 ? -11.983 6.664 20.564 1.00 92.31 92 GLN A CA 1
ATOM 748 C C . GLN A 1 92 ? -10.636 6.123 21.056 1.00 92.31 92 GLN A C 1
ATOM 750 O O . GLN A 1 92 ? -10.242 5.001 20.746 1.00 92.31 92 GLN A O 1
ATOM 755 N N . HIS A 1 93 ? -9.950 6.902 21.893 1.00 91.12 93 HIS A N 1
ATOM 756 C CA . HIS A 1 93 ? -8.619 6.550 22.392 1.00 91.12 93 HIS A CA 1
ATOM 757 C C . HIS A 1 93 ? -8.606 5.215 23.160 1.00 91.12 93 HIS A C 1
ATOM 759 O O . HIS A 1 93 ? -7.701 4.407 22.978 1.00 91.12 93 HIS A O 1
ATOM 765 N N . LYS A 1 94 ? -9.652 4.937 23.953 1.00 91.88 94 LYS A N 1
ATOM 766 C CA . LYS A 1 94 ? -9.819 3.655 24.661 1.00 91.88 94 LYS A CA 1
ATOM 767 C C . LYS A 1 94 ? -9.883 2.464 23.695 1.00 91.88 94 LYS A C 1
ATOM 769 O O . LYS A 1 94 ? -9.270 1.434 23.955 1.00 91.88 94 LYS A O 1
ATOM 774 N N . GLU A 1 95 ? -10.584 2.624 22.571 1.00 94.94 95 GLU A N 1
ATOM 775 C CA . GLU A 1 95 ? -10.689 1.592 21.534 1.00 94.94 95 GLU A CA 1
ATOM 776 C C . GLU A 1 95 ? -9.344 1.370 20.827 1.00 94.94 95 GLU A C 1
ATOM 778 O O . GLU A 1 95 ? -8.965 0.227 20.589 1.00 94.94 95 GLU A O 1
ATOM 783 N N . ILE A 1 96 ? -8.587 2.441 20.555 1.00 95.25 96 ILE A N 1
ATOM 784 C CA . ILE A 1 96 ? -7.242 2.351 19.961 1.00 95.25 96 ILE A CA 1
ATOM 785 C C . ILE A 1 96 ? -6.263 1.614 20.873 1.00 95.25 96 ILE A C 1
ATOM 787 O O . ILE A 1 96 ? -5.539 0.745 20.396 1.00 95.25 96 ILE A O 1
ATOM 791 N N . HIS A 1 97 ? -6.254 1.916 22.174 1.00 93.19 97 HIS A N 1
ATOM 792 C CA . HIS A 1 97 ? -5.379 1.230 23.133 1.00 93.19 97 HIS A CA 1
ATOM 793 C C . HIS A 1 97 ? -5.663 -0.266 23.214 1.00 93.19 97 HIS A C 1
ATOM 795 O O . HIS A 1 97 ? -4.736 -1.076 23.234 1.00 93.19 97 HIS A O 1
ATOM 801 N N . LEU A 1 98 ? -6.944 -0.644 23.239 1.00 94.50 98 LEU A N 1
ATOM 802 C CA . LEU A 1 98 ? -7.335 -2.049 23.202 1.00 94.50 98 LEU A CA 1
ATOM 803 C C . LEU A 1 98 ? -6.912 -2.697 21.877 1.00 94.50 98 LEU A C 1
ATOM 805 O O . LEU A 1 98 ? -6.329 -3.780 21.881 1.00 94.50 98 LEU A O 1
ATOM 809 N N . LEU A 1 99 ? -7.147 -2.016 20.753 1.00 95.50 99 LEU A N 1
ATOM 810 C CA . LEU A 1 99 ? -6.770 -2.499 19.430 1.00 95.50 99 LEU A CA 1
ATOM 811 C C . LEU A 1 99 ? -5.251 -2.705 19.296 1.00 95.50 99 LEU A C 1
ATOM 813 O O . LEU A 1 99 ? -4.841 -3.747 18.790 1.00 95.50 99 LEU A O 1
ATOM 817 N N . ASP A 1 100 ? -4.409 -1.773 19.764 1.00 95.62 100 ASP A N 1
ATOM 818 C CA . ASP A 1 100 ? -2.942 -1.912 19.702 1.00 95.62 100 ASP A CA 1
ATOM 819 C C . ASP A 1 100 ? -2.474 -3.191 20.406 1.00 95.62 100 ASP A C 1
ATOM 821 O O . ASP A 1 100 ? -1.653 -3.930 19.859 1.00 95.62 100 ASP A O 1
ATOM 825 N N . ARG A 1 101 ? -3.052 -3.493 21.579 1.00 94.81 101 ARG A N 1
ATOM 826 C CA . ARG A 1 101 ? -2.762 -4.721 22.333 1.00 94.81 101 ARG A CA 1
ATOM 827 C C . ARG A 1 101 ? -3.207 -5.973 21.580 1.00 94.81 101 ARG A C 1
ATOM 829 O O . ARG A 1 101 ? -2.426 -6.911 21.460 1.00 94.81 101 ARG A O 1
ATOM 836 N N . LEU A 1 102 ? -4.428 -5.982 21.043 1.00 95.88 102 LEU A N 1
ATOM 837 C CA . LEU A 1 102 ? -4.975 -7.134 20.312 1.00 95.88 102 LEU A CA 1
ATOM 838 C C . LEU A 1 102 ? -4.251 -7.407 18.983 1.00 95.88 102 LEU A C 1
ATOM 840 O O . LEU A 1 102 ? -4.250 -8.538 18.497 1.00 95.88 102 LEU A O 1
ATOM 844 N N . LEU A 1 103 ? -3.624 -6.388 18.389 1.00 95.69 103 LEU A N 1
ATOM 845 C CA . LEU A 1 103 ? -2.851 -6.534 17.157 1.00 95.69 103 LEU A CA 1
ATOM 846 C C . LEU A 1 103 ? -1.435 -7.077 17.388 1.00 95.69 103 LEU A C 1
ATOM 848 O O . LEU A 1 103 ? -0.865 -7.625 16.449 1.00 95.69 103 LEU A O 1
ATOM 852 N N . LEU A 1 104 ? -0.856 -6.957 18.590 1.00 94.31 104 LEU A N 1
ATOM 853 C CA . LEU A 1 104 ? 0.534 -7.361 18.861 1.00 94.31 104 LEU A CA 1
ATOM 854 C C . LEU A 1 104 ? 0.883 -8.783 18.375 1.00 94.31 104 LEU A C 1
ATOM 856 O O . LEU A 1 104 ? 1.871 -8.902 17.648 1.00 94.31 104 LEU A O 1
ATOM 860 N N . PRO A 1 105 ? 0.083 -9.832 18.661 1.00 96.31 105 PRO A N 1
ATOM 861 C CA . PRO A 1 105 ? 0.397 -11.196 18.223 1.00 96.31 105 PRO A CA 1
ATOM 862 C C . PRO A 1 105 ? 0.319 -11.393 16.702 1.00 96.31 105 PRO A C 1
ATOM 864 O O . PRO A 1 105 ? 0.923 -12.313 16.164 1.00 96.31 105 PRO A O 1
ATOM 867 N N . GLN A 1 106 ? -0.432 -10.541 15.997 1.00 95.44 106 GLN A N 1
ATOM 868 C CA . GLN A 1 106 ? -0.620 -10.621 14.542 1.00 95.44 106 GLN A CA 1
ATOM 869 C C . GLN A 1 106 ? 0.464 -9.850 13.772 1.00 95.44 106 GLN A C 1
ATOM 871 O O . GLN A 1 106 ? 0.628 -10.023 12.562 1.00 95.44 106 GLN A O 1
ATOM 876 N N . ARG A 1 107 ? 1.192 -8.957 14.454 1.00 96.25 107 ARG A N 1
ATOM 877 C CA . ARG A 1 107 ? 2.193 -8.073 13.852 1.00 96.25 107 ARG A CA 1
ATOM 878 C C . ARG A 1 107 ? 3.579 -8.721 13.895 1.00 96.25 107 ARG A C 1
ATOM 880 O O . ARG A 1 107 ? 3.946 -9.277 14.926 1.00 96.25 107 ARG A O 1
ATOM 887 N N . PRO A 1 108 ? 4.412 -8.582 12.848 1.00 94.88 108 PRO A N 1
ATOM 888 C CA . PRO A 1 108 ? 5.783 -9.090 12.880 1.00 94.88 108 PRO A CA 1
ATOM 889 C C . PRO A 1 108 ? 6.608 -8.466 14.016 1.00 94.88 108 PRO A C 1
ATOM 891 O O . PRO A 1 108 ? 6.602 -7.244 14.162 1.00 94.88 108 PRO A O 1
ATOM 894 N N . ASN A 1 109 ? 7.384 -9.268 14.753 1.00 95.44 109 ASN A N 1
ATOM 895 C CA . ASN A 1 109 ? 8.136 -8.818 15.940 1.00 95.44 109 ASN A CA 1
ATOM 896 C C . ASN A 1 109 ? 9.009 -7.577 15.683 1.00 95.44 109 ASN A C 1
ATOM 898 O O . ASN A 1 109 ? 8.989 -6.613 16.446 1.00 95.44 109 ASN A O 1
ATOM 902 N N . PHE A 1 110 ? 9.699 -7.520 14.539 1.00 93.31 110 PHE A N 1
ATOM 903 C CA . PHE A 1 110 ? 10.544 -6.375 14.171 1.00 93.31 110 PHE A CA 1
ATOM 904 C C . PHE A 1 110 ? 9.766 -5.053 13.976 1.00 93.31 110 PHE A C 1
ATOM 906 O O . PHE A 1 110 ? 10.361 -3.978 13.870 1.00 93.31 110 PHE A O 1
ATOM 913 N N . ARG A 1 111 ? 8.428 -5.089 13.915 1.00 95.38 111 ARG A N 1
ATOM 914 C CA . ARG A 1 111 ? 7.554 -3.910 13.813 1.00 95.38 111 ARG A CA 1
ATOM 915 C C . ARG A 1 111 ? 7.073 -3.374 15.162 1.00 95.38 111 ARG A C 1
ATOM 917 O O . ARG A 1 111 ? 6.523 -2.272 15.189 1.00 95.38 111 ARG A O 1
ATOM 924 N N . HIS A 1 112 ? 7.279 -4.105 16.259 1.00 95.44 112 HIS A N 1
ATOM 925 C CA . HIS A 1 112 ? 6.695 -3.788 17.570 1.00 95.44 112 HIS A CA 1
ATOM 926 C C . HIS A 1 112 ? 7.248 -2.508 18.212 1.00 95.44 112 HIS A C 1
ATOM 928 O O . HIS A 1 112 ? 6.574 -1.917 19.056 1.00 95.44 112 HIS A O 1
ATOM 934 N N . HIS A 1 113 ? 8.402 -2.016 17.744 1.00 95.19 113 HIS A N 1
ATOM 935 C CA . HIS A 1 113 ? 9.006 -0.745 18.169 1.00 95.19 113 HIS A CA 1
ATOM 936 C C . HIS A 1 113 ? 8.104 0.486 17.929 1.00 95.19 113 HIS A C 1
ATOM 938 O O . HIS A 1 113 ? 8.322 1.546 18.517 1.00 95.19 113 HIS A O 1
ATOM 944 N N . LYS A 1 114 ? 7.074 0.359 17.078 1.00 96.75 114 LYS A N 1
ATOM 945 C CA . LYS A 1 114 ? 6.023 1.367 16.892 1.00 96.75 114 LYS A CA 1
ATOM 946 C C . LYS A 1 114 ? 4.633 0.783 17.141 1.00 96.75 114 LYS A C 1
ATOM 948 O O . LYS A 1 114 ? 4.357 -0.353 16.748 1.00 96.75 114 LYS A O 1
ATOM 953 N N . GLY A 1 115 ? 3.748 1.574 17.732 1.00 95.69 115 GLY A N 1
ATOM 954 C CA . GLY A 1 115 ? 2.344 1.243 17.993 1.00 95.69 115 GLY A CA 1
ATOM 955 C C . GLY A 1 115 ? 1.388 2.249 17.361 1.00 95.69 115 GLY A C 1
ATOM 956 O O . GLY A 1 115 ? 1.824 3.217 16.732 1.00 95.69 115 GLY A O 1
ATOM 957 N N . ILE A 1 116 ? 0.094 1.999 17.522 1.00 95.31 116 ILE A N 1
ATOM 958 C CA . ILE A 1 116 ? -0.956 2.990 17.268 1.00 95.31 116 ILE A CA 1
ATOM 959 C C . ILE A 1 116 ? -1.353 3.637 18.598 1.00 95.31 116 ILE A C 1
ATOM 961 O O . ILE A 1 116 ? -1.541 2.950 19.598 1.00 95.31 116 ILE A O 1
ATOM 965 N N . THR A 1 117 ? -1.462 4.963 18.602 1.00 91.94 117 THR A N 1
ATOM 966 C CA . THR A 1 117 ? -1.708 5.739 19.830 1.00 91.94 117 THR A CA 1
ATOM 967 C C . THR A 1 117 ? -2.897 6.675 19.655 1.00 91.94 117 THR A C 1
ATOM 969 O O . THR A 1 117 ? -3.791 6.732 20.496 1.00 91.94 117 THR A O 1
ATOM 972 N N . PHE A 1 118 ? -2.939 7.399 18.539 1.00 90.44 118 PHE A N 1
ATOM 973 C CA . PHE A 1 118 ? -3.966 8.399 18.274 1.00 90.44 118 PHE A CA 1
ATOM 974 C C . PHE A 1 118 ? -5.149 7.813 17.503 1.00 90.44 118 PHE A C 1
ATOM 976 O O . PHE A 1 118 ? -5.011 6.878 16.717 1.00 90.44 118 PHE A O 1
ATOM 983 N N . GLY A 1 119 ? -6.327 8.391 17.736 1.00 91.94 119 GLY A N 1
ATOM 984 C CA . GLY A 1 119 ? -7.590 7.965 17.132 1.00 91.94 119 GLY A CA 1
ATOM 985 C C . GLY A 1 119 ? -7.849 8.474 15.723 1.00 91.94 119 GLY A C 1
ATOM 986 O O . GLY A 1 119 ? -8.846 8.085 15.125 1.00 91.94 119 GLY A O 1
ATOM 987 N N . TYR A 1 120 ? -7.002 9.351 15.191 1.00 94.75 120 TYR A N 1
ATOM 988 C CA . TYR A 1 120 ? -7.198 9.933 13.868 1.00 94.75 120 TYR A CA 1
ATOM 989 C C . TYR A 1 120 ? -6.784 8.951 12.772 1.00 94.75 120 TYR A C 1
ATOM 991 O O . TYR A 1 120 ? -5.630 8.523 12.705 1.00 94.75 120 TYR A O 1
ATOM 999 N N . VAL A 1 121 ? -7.734 8.601 11.906 1.00 95.38 121 VAL A N 1
ATOM 1000 C CA . VAL A 1 121 ? -7.562 7.587 10.860 1.00 95.38 121 VAL A CA 1
ATOM 1001 C C . VAL A 1 121 ? -8.029 8.104 9.504 1.00 95.38 121 VAL A C 1
ATOM 1003 O O . VAL A 1 121 ? -8.897 8.976 9.419 1.00 95.38 121 VAL A O 1
ATOM 1006 N N . THR A 1 122 ? -7.485 7.524 8.436 1.00 95.56 122 THR A N 1
ATOM 1007 C CA . THR A 1 122 ? -8.010 7.677 7.075 1.00 95.56 122 THR A CA 1
ATOM 1008 C C . THR A 1 122 ? -8.704 6.392 6.623 1.00 95.56 122 THR A C 1
ATOM 1010 O O . THR A 1 122 ? -8.175 5.292 6.791 1.00 95.56 122 THR A O 1
ATOM 1013 N N . ILE A 1 123 ? -9.912 6.527 6.074 1.00 95.38 123 ILE A N 1
ATOM 1014 C CA . ILE A 1 123 ? -10.757 5.430 5.591 1.00 95.38 123 ILE A CA 1
ATOM 1015 C C . ILE A 1 123 ? -10.698 5.385 4.066 1.00 95.38 123 ILE A C 1
ATOM 1017 O O . ILE A 1 123 ? -11.038 6.374 3.407 1.00 95.38 123 ILE A O 1
ATOM 1021 N N . TYR A 1 124 ? -10.330 4.227 3.526 1.00 94.00 124 TYR A N 1
ATOM 1022 C CA . TYR A 1 124 ? -10.298 3.941 2.090 1.00 94.00 124 TYR A CA 1
ATOM 1023 C C . TYR A 1 124 ? -11.183 2.726 1.774 1.00 94.00 124 TYR A C 1
ATOM 1025 O O . TYR A 1 124 ? -11.385 1.897 2.662 1.00 94.00 124 TYR A O 1
ATOM 1033 N N . PRO A 1 125 ? -11.658 2.555 0.530 1.00 92.50 125 PRO A N 1
ATOM 1034 C CA . PRO A 1 125 ? -12.166 1.260 0.080 1.00 92.50 125 PRO A CA 1
ATOM 1035 C C . PRO A 1 125 ? -11.106 0.164 0.247 1.00 92.50 125 PRO A C 1
ATOM 1037 O O . PRO A 1 125 ? -9.907 0.422 0.105 1.00 92.50 125 PRO A O 1
ATOM 1040 N N . ASP A 1 126 ? -11.533 -1.068 0.525 1.00 92.62 126 ASP A N 1
ATOM 1041 C CA . ASP A 1 126 ? -10.628 -2.218 0.507 1.00 92.62 126 ASP A CA 1
ATOM 1042 C C . ASP A 1 126 ? -10.416 -2.697 -0.934 1.00 92.62 126 ASP A C 1
ATOM 1044 O O . ASP A 1 126 ? -11.170 -3.516 -1.450 1.00 92.62 126 ASP A O 1
ATOM 1048 N N . TYR A 1 127 ? -9.357 -2.206 -1.579 1.00 92.25 127 TYR A N 1
ATOM 1049 C CA . TYR A 1 127 ? -8.981 -2.611 -2.940 1.00 92.25 127 TYR A CA 1
ATOM 1050 C C . TYR A 1 127 ? -8.511 -4.070 -3.056 1.00 92.25 127 TYR A C 1
ATOM 1052 O O . TYR A 1 127 ? -8.251 -4.540 -4.162 1.00 92.25 127 TYR A O 1
ATOM 1060 N N . ALA A 1 128 ? -8.391 -4.807 -1.944 1.00 91.81 128 ALA A N 1
ATOM 1061 C CA . ALA A 1 128 ? -8.222 -6.257 -1.993 1.00 91.81 128 ALA A CA 1
ATOM 1062 C C . ALA A 1 128 ? -9.530 -6.993 -2.350 1.00 91.81 128 ALA A C 1
ATOM 1064 O O . ALA A 1 128 ? -9.508 -8.206 -2.572 1.00 91.81 128 ALA A O 1
ATOM 1065 N N . LEU A 1 129 ? -10.649 -6.265 -2.398 1.00 87.88 129 LEU A N 1
ATOM 1066 C CA . LEU A 1 129 ? -11.962 -6.720 -2.830 1.00 87.88 129 LEU A CA 1
ATOM 1067 C C . LEU A 1 129 ? -12.361 -5.955 -4.098 1.00 87.88 129 LEU A C 1
ATOM 1069 O O . LEU A 1 129 ? -12.139 -4.750 -4.210 1.00 87.88 129 LEU A O 1
ATOM 1073 N N . LEU A 1 130 ? -12.983 -6.643 -5.055 1.00 83.12 130 LEU A N 1
ATOM 1074 C CA . LEU A 1 130 ? -13.586 -5.979 -6.210 1.00 83.12 130 LEU A CA 1
ATOM 1075 C C . LEU A 1 130 ? -14.808 -5.160 -5.764 1.00 83.12 130 LEU A C 1
ATOM 1077 O O . LEU A 1 130 ? -15.454 -5.535 -4.790 1.00 83.12 130 LEU A O 1
ATOM 1081 N N . PRO A 1 131 ? -15.170 -4.065 -6.444 1.00 77.38 131 PRO A N 1
ATOM 1082 C CA . PRO A 1 131 ? -16.465 -3.416 -6.251 1.00 77.38 131 PRO A CA 1
ATOM 1083 C C . PRO A 1 131 ? -17.635 -4.384 -6.490 1.00 77.38 131 PRO A C 1
ATOM 1085 O O . PRO A 1 131 ? -17.553 -5.255 -7.355 1.00 77.38 131 PRO A O 1
ATOM 1088 N N . GLU A 1 132 ? -18.742 -4.214 -5.763 1.00 71.38 132 GLU A N 1
ATOM 1089 C CA . GLU A 1 132 ? -19.913 -5.109 -5.847 1.00 71.38 132 GLU A CA 1
ATOM 1090 C C . GLU A 1 132 ? -20.499 -5.242 -7.249 1.00 71.38 132 GLU A C 1
ATOM 1092 O O . GLU A 1 132 ? -20.892 -6.332 -7.667 1.00 71.38 132 GLU A O 1
ATOM 1097 N N . GLN A 1 133 ? -20.484 -4.137 -7.989 1.00 70.06 133 GLN A N 1
ATOM 1098 C CA . GLN A 1 133 ? -20.961 -4.057 -9.365 1.00 70.06 133 GLN A CA 1
ATOM 1099 C C . GLN A 1 133 ? -20.156 -4.943 -10.316 1.00 70.06 133 GLN A C 1
ATOM 1101 O O . GLN A 1 133 ? -20.675 -5.376 -11.338 1.00 70.06 133 GLN A O 1
ATOM 1106 N N . LEU A 1 134 ? -18.883 -5.184 -9.993 1.00 72.12 134 LEU A N 1
ATOM 1107 C CA . LEU A 1 134 ? -17.983 -6.007 -10.797 1.00 72.12 134 LEU A CA 1
ATOM 1108 C C . LEU A 1 134 ? -17.956 -7.459 -10.320 1.00 72.12 134 LEU A C 1
ATOM 1110 O O . LEU A 1 134 ? -17.653 -8.342 -11.112 1.00 72.12 134 LEU A O 1
ATOM 1114 N N . THR A 1 135 ? -18.283 -7.719 -9.051 1.00 66.25 135 THR A N 1
ATOM 1115 C CA . THR A 1 135 ? -18.413 -9.093 -8.539 1.00 66.25 135 THR A CA 1
ATOM 1116 C C . THR A 1 135 ? -19.699 -9.778 -8.985 1.00 66.25 135 THR A C 1
ATOM 1118 O O . THR A 1 135 ? -19.734 -10.998 -9.051 1.00 66.25 135 THR A O 1
ATOM 1121 N N . ASN A 1 136 ? -20.745 -9.004 -9.287 1.00 62.88 136 ASN A N 1
ATOM 1122 C CA . ASN A 1 136 ? -22.018 -9.503 -9.799 1.00 62.88 136 ASN A CA 1
ATOM 1123 C C . ASN A 1 136 ? -22.373 -8.726 -11.070 1.00 62.88 136 ASN A C 1
ATOM 1125 O O . ASN A 1 136 ? -23.250 -7.857 -11.014 1.00 62.88 136 ASN A O 1
ATOM 1129 N N . PRO A 1 137 ? -21.678 -8.965 -12.201 1.00 56.12 137 PRO A N 1
ATOM 1130 C CA . PRO A 1 137 ? -22.065 -8.326 -13.447 1.00 56.12 137 PRO A CA 1
ATOM 1131 C C . PRO A 1 137 ? -23.546 -8.649 -13.694 1.00 56.12 137 PRO A C 1
ATOM 1133 O O . PRO A 1 137 ? -23.947 -9.805 -13.504 1.00 56.12 137 PRO A O 1
ATOM 1136 N N . PRO A 1 138 ? -24.389 -7.663 -14.061 1.00 51.53 138 PRO A N 1
ATOM 1137 C CA . PRO A 1 138 ? -25.753 -7.968 -14.455 1.00 51.53 138 PRO A CA 1
ATOM 1138 C C . PRO A 1 138 ? -25.665 -9.057 -15.517 1.00 51.53 138 PRO A C 1
ATOM 1140 O O . PRO A 1 138 ? -24.915 -8.902 -16.483 1.00 51.53 138 PRO A O 1
ATOM 1143 N N . ARG A 1 139 ? -26.356 -10.185 -15.297 1.00 48.72 139 ARG A N 1
ATOM 1144 C CA . ARG A 1 139 ? -26.487 -11.229 -16.313 1.00 48.72 139 ARG A CA 1
ATOM 1145 C C . ARG A 1 139 ? -27.001 -10.523 -17.557 1.00 48.72 139 ARG A C 1
ATOM 1147 O O . ARG A 1 139 ? -28.175 -10.162 -17.604 1.00 48.72 139 ARG A O 1
ATOM 1154 N N . LEU A 1 140 ? -26.116 -10.271 -18.521 1.00 46.94 140 LEU A N 1
ATOM 1155 C CA . LEU A 1 140 ? -26.533 -9.929 -19.865 1.00 46.94 140 LEU A CA 1
ATOM 1156 C C . LEU A 1 140 ? -27.458 -11.076 -20.243 1.00 46.94 140 LEU A C 1
ATOM 1158 O O . LEU A 1 140 ? -27.032 -12.235 -20.222 1.00 46.94 140 LEU A O 1
ATOM 1162 N N . ALA A 1 141 ? -28.741 -10.770 -20.448 1.00 40.56 141 ALA A N 1
ATOM 1163 C CA . ALA A 1 141 ? -29.662 -11.754 -20.981 1.00 40.56 141 ALA A CA 1
ATOM 1164 C C . ALA A 1 141 ? -28.966 -12.382 -22.199 1.00 40.56 141 ALA A C 1
ATOM 1166 O O . ALA A 1 141 ? -28.341 -11.633 -22.966 1.00 40.56 141 ALA A O 1
ATOM 1167 N N . PRO A 1 142 ? -28.980 -13.721 -22.350 1.00 42.62 142 PRO A N 1
ATOM 1168 C CA . PRO A 1 142 ? -28.448 -14.337 -23.558 1.00 42.62 142 PRO A CA 1
ATOM 1169 C C . PRO A 1 142 ? -29.044 -13.576 -24.742 1.00 42.62 142 PRO A C 1
ATOM 1171 O O . PRO A 1 142 ? -30.228 -13.231 -24.666 1.00 42.62 142 PRO A O 1
ATOM 1174 N N . PRO A 1 143 ? -28.239 -13.222 -25.761 1.00 39.84 143 PRO A N 1
ATOM 1175 C CA . PRO A 1 143 ? -28.705 -12.380 -26.848 1.00 39.84 143 PRO A CA 1
ATOM 1176 C C . PRO A 1 143 ? -30.000 -12.991 -27.358 1.00 39.84 143 PRO A C 1
ATOM 1178 O O . PRO A 1 143 ? -30.000 -14.121 -27.845 1.00 39.84 143 PRO A O 1
ATOM 1181 N N . HIS A 1 144 ? -31.111 -12.282 -27.148 1.00 41.62 144 HIS A N 1
ATOM 1182 C CA . HIS A 1 144 ? -32.382 -12.701 -27.695 1.00 41.62 144 HIS A CA 1
ATOM 1183 C C . HIS A 1 144 ? -32.147 -12.784 -29.199 1.00 41.62 144 HIS A C 1
ATOM 1185 O O . HIS A 1 144 ? -31.873 -11.779 -29.859 1.00 41.62 144 HIS A O 1
ATOM 1191 N N . THR A 1 145 ? -32.164 -14.005 -29.724 1.00 43.16 145 THR A N 1
ATOM 1192 C CA . THR A 1 145 ? -32.238 -14.284 -31.150 1.00 43.16 145 THR A CA 1
ATOM 1193 C C . THR A 1 145 ? -33.542 -13.668 -31.626 1.00 43.16 145 THR A C 1
ATOM 1195 O O . THR A 1 145 ? -34.566 -14.326 -31.496 1.00 43.16 145 THR A O 1
ATOM 1198 N N . ASN A 1 146 ? -33.523 -12.374 -31.975 1.00 40.34 146 ASN A N 1
ATOM 1199 C CA . ASN A 1 146 ? -34.489 -11.639 -32.810 1.00 40.34 146 ASN A CA 1
ATOM 1200 C C . ASN A 1 146 ? -34.272 -10.106 -32.823 1.00 40.34 146 ASN A C 1
ATOM 1202 O O . ASN A 1 146 ? -35.218 -9.358 -33.061 1.00 40.34 146 ASN A O 1
ATOM 1206 N N . THR A 1 147 ? -33.049 -9.595 -32.639 1.00 32.66 147 THR A N 1
ATOM 1207 C CA . THR A 1 147 ? -32.742 -8.214 -33.062 1.00 32.66 147 THR A CA 1
ATOM 1208 C C . THR A 1 147 ? -32.118 -8.273 -34.458 1.00 32.66 147 THR A C 1
ATOM 1210 O O . THR A 1 147 ? -31.061 -8.896 -34.596 1.00 32.66 147 THR A O 1
ATOM 1213 N N . PRO A 1 148 ? -32.722 -7.678 -35.507 1.00 31.50 148 PRO A N 1
ATOM 1214 C CA . PRO A 1 148 ? -32.098 -7.667 -36.819 1.00 31.50 148 PRO A CA 1
ATOM 1215 C C . PRO A 1 148 ? -30.778 -6.908 -36.720 1.00 31.50 148 PRO A C 1
ATOM 1217 O O . PRO A 1 148 ? -30.734 -5.759 -36.276 1.00 31.50 148 PRO A O 1
ATOM 1220 N N . ALA A 1 149 ? -29.692 -7.571 -37.114 1.00 30.41 149 ALA A N 1
ATOM 1221 C CA . ALA A 1 149 ? -28.407 -6.927 -37.290 1.00 30.41 149 ALA A CA 1
ATOM 1222 C C . ALA A 1 149 ? -28.586 -5.791 -38.303 1.00 30.41 149 ALA A C 1
ATOM 1224 O O . ALA A 1 149 ? -28.904 -6.037 -39.468 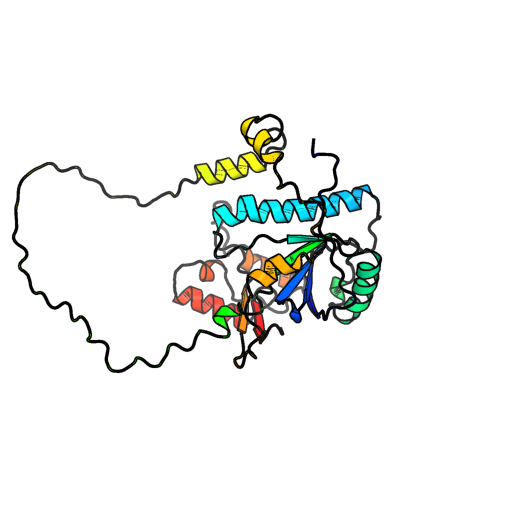1.00 30.41 149 ALA A O 1
ATOM 1225 N N . VAL A 1 150 ? -28.379 -4.546 -37.872 1.00 28.28 150 VAL A N 1
ATOM 1226 C CA . VAL A 1 150 ? -28.181 -3.431 -38.798 1.00 28.28 150 VAL A CA 1
ATOM 1227 C C . VAL A 1 150 ? -26.822 -3.655 -39.453 1.00 28.28 150 VAL A C 1
ATOM 1229 O O . VAL A 1 150 ? -25.784 -3.178 -39.000 1.00 28.28 150 VAL A O 1
ATOM 1232 N N . VAL A 1 151 ? -26.831 -4.457 -40.514 1.00 29.27 151 VAL A N 1
ATOM 1233 C CA . VAL A 1 151 ? -25.748 -4.535 -41.482 1.00 29.27 151 VAL A CA 1
ATOM 1234 C C . VAL A 1 151 ? -25.803 -3.227 -42.254 1.00 29.27 151 VAL A C 1
ATOM 1236 O O . VAL A 1 151 ? -26.600 -3.059 -43.173 1.00 29.27 151 VAL A O 1
ATOM 1239 N N . CYS A 1 152 ? -24.973 -2.266 -41.860 1.00 25.91 152 CYS A N 1
ATOM 1240 C CA . CYS A 1 152 ? -24.764 -1.070 -42.658 1.00 25.91 152 CYS A CA 1
ATOM 1241 C C . CYS A 1 152 ? -23.882 -1.453 -43.855 1.00 25.91 152 CYS A C 1
ATOM 1243 O O . CYS A 1 152 ? -22.661 -1.311 -43.832 1.00 25.91 152 CYS A O 1
ATOM 1245 N N . SER A 1 153 ? -24.500 -2.026 -44.890 1.00 34.28 153 SER A N 1
ATOM 1246 C CA . SER A 1 153 ? -23.895 -2.137 -46.211 1.00 34.28 153 SER A CA 1
ATOM 1247 C C . SER A 1 153 ? -24.261 -0.899 -47.019 1.00 34.28 153 SER A C 1
ATOM 1249 O O . SER A 1 153 ? -25.392 -0.762 -47.482 1.00 34.28 153 SER A O 1
ATOM 1251 N N . SER A 1 154 ? -23.299 -0.019 -47.258 1.00 33.44 154 SER A N 1
ATOM 1252 C CA . SER A 1 154 ? -23.395 0.929 -48.364 1.00 33.44 154 SER A CA 1
ATOM 1253 C C . SER A 1 154 ? -22.013 1.173 -48.956 1.00 33.44 154 SER A C 1
ATOM 1255 O O . SER A 1 154 ? -21.246 2.046 -48.563 1.00 33.44 154 SER A O 1
ATOM 1257 N N . ARG A 1 155 ? -21.713 0.371 -49.984 1.00 38.91 155 ARG A N 1
ATOM 1258 C CA . ARG A 1 155 ? -20.854 0.802 -51.086 1.00 38.91 155 ARG A CA 1
ATOM 1259 C C . ARG A 1 155 ? -21.486 2.068 -51.675 1.00 38.91 155 ARG A C 1
ATOM 1261 O O . ARG A 1 155 ? -22.487 1.980 -52.378 1.00 38.91 155 ARG A O 1
ATOM 1268 N N . GLY A 1 156 ? -20.909 3.226 -51.376 1.00 28.88 156 GLY A N 1
ATOM 1269 C CA . GLY A 1 156 ? -21.316 4.528 -51.898 1.00 28.88 156 GLY A CA 1
ATOM 1270 C C . GLY A 1 156 ? -20.084 5.343 -52.279 1.00 28.88 156 GLY A C 1
ATOM 1271 O O . GLY A 1 156 ? -19.298 5.730 -51.427 1.00 28.88 156 GLY A O 1
ATOM 1272 N N . LYS A 1 157 ? -19.903 5.513 -53.588 1.00 27.06 157 LYS A N 1
ATOM 1273 C CA . LYS A 1 157 ? -18.816 6.177 -54.325 1.00 27.06 157 LYS A CA 1
ATOM 1274 C C . LYS A 1 157 ? -18.234 7.435 -53.653 1.00 27.06 157 LYS A C 1
ATOM 1276 O O . LYS A 1 157 ? -18.951 8.384 -53.362 1.00 27.06 157 LYS A O 1
ATOM 1281 N N . CYS A 1 158 ? -16.906 7.471 -53.541 1.00 24.73 158 CYS A N 1
ATOM 1282 C CA . CYS A 1 158 ? -16.128 8.663 -53.211 1.00 24.73 158 CYS A CA 1
ATOM 1283 C C . CYS A 1 158 ? -15.876 9.470 -54.499 1.00 24.73 158 CYS A C 1
ATOM 1285 O O . CYS A 1 158 ? -15.063 9.072 -55.335 1.00 24.73 158 CYS A O 1
ATOM 1287 N N . THR A 1 159 ? -16.601 10.572 -54.701 1.00 26.53 159 THR A N 1
ATOM 1288 C CA . THR A 1 159 ? -16.351 11.530 -55.791 1.00 26.53 159 THR A CA 1
ATOM 1289 C C . THR A 1 159 ? -15.519 12.706 -55.292 1.00 26.53 159 THR A C 1
ATOM 1291 O O . THR A 1 159 ? -15.900 13.401 -54.355 1.00 26.53 159 THR A O 1
ATOM 1294 N N . ARG A 1 160 ? -14.375 12.918 -55.955 1.00 29.33 160 ARG A N 1
ATOM 1295 C CA . ARG A 1 160 ? -13.482 14.073 -55.805 1.00 29.33 160 ARG A CA 1
ATOM 1296 C C . ARG A 1 160 ? -14.220 15.379 -56.106 1.00 29.33 160 ARG A C 1
ATOM 1298 O O . ARG A 1 160 ? -14.774 15.511 -57.192 1.00 29.33 160 ARG A O 1
ATOM 1305 N N . LEU A 1 161 ? -14.051 16.377 -55.244 1.00 26.88 161 LEU A N 1
ATOM 1306 C CA . LEU A 1 161 ? -14.008 17.781 -55.649 1.00 26.88 161 LEU A CA 1
ATOM 1307 C C . LEU A 1 161 ? -12.700 18.385 -55.124 1.00 26.88 161 LEU A C 1
ATOM 1309 O O . LEU A 1 161 ? -12.405 18.353 -53.933 1.00 26.88 161 LEU A O 1
ATOM 1313 N N . ARG A 1 162 ? -11.879 18.815 -56.084 1.00 26.94 162 ARG A N 1
ATOM 1314 C CA . ARG A 1 162 ? -10.614 19.542 -55.939 1.00 26.94 162 ARG A CA 1
ATOM 1315 C C . ARG A 1 162 ? -10.892 21.052 -55.885 1.00 26.94 162 ARG A C 1
ATOM 1317 O O . ARG A 1 162 ? -11.889 21.491 -56.451 1.00 26.94 162 ARG A O 1
ATOM 1324 N N . ASN A 1 163 ? -9.887 21.773 -55.367 1.00 28.14 163 ASN A N 1
ATOM 1325 C CA . ASN A 1 163 ? -9.613 23.227 -55.379 1.00 28.14 163 ASN A CA 1
ATOM 1326 C C . ASN A 1 163 ? -10.014 23.917 -54.055 1.00 28.14 163 ASN A C 1
ATOM 1328 O O . ASN A 1 163 ? -11.150 23.773 -53.631 1.00 28.14 163 ASN A O 1
ATOM 1332 N N . SER A 1 164 ? -9.160 24.655 -53.326 1.00 26.33 164 SER A N 1
ATOM 1333 C CA . SER A 1 164 ? -7.857 25.265 -53.659 1.00 26.33 164 SER A CA 1
ATOM 1334 C C . SER A 1 164 ? -7.169 25.886 -52.410 1.00 26.33 164 SER A C 1
ATOM 1336 O O . SER A 1 164 ? -7.800 26.719 -51.777 1.00 26.33 164 SER A O 1
ATOM 1338 N N . ILE A 1 165 ? -5.890 25.512 -52.163 1.00 27.09 165 ILE A N 1
ATOM 1339 C CA . ILE A 1 165 ? -4.689 26.316 -51.745 1.00 27.09 165 ILE A CA 1
ATOM 1340 C C . ILE A 1 165 ? -4.686 27.069 -50.371 1.00 27.09 165 ILE A C 1
ATOM 1342 O O . ILE A 1 165 ? -5.728 27.604 -50.011 1.00 27.09 165 ILE A O 1
ATOM 1346 N N . PRO A 1 166 ? -3.540 27.254 -49.640 1.00 31.52 166 PRO A N 1
ATOM 1347 C CA . PRO A 1 166 ? -2.163 26.744 -49.815 1.00 31.52 166 PRO A CA 1
ATOM 1348 C C . PRO A 1 166 ? -1.583 25.943 -48.625 1.00 31.52 166 PRO A C 1
ATOM 1350 O O . PRO A 1 166 ? -2.068 25.965 -47.499 1.00 31.52 166 PRO A O 1
ATOM 1353 N N . HIS A 1 167 ? -0.471 25.281 -48.943 1.00 29.36 167 HIS A N 1
ATOM 1354 C CA . HIS A 1 167 ? 0.501 24.621 -48.077 1.00 29.36 167 HIS A CA 1
ATOM 1355 C C . HIS A 1 167 ? 1.080 25.512 -46.966 1.00 29.36 167 HIS A C 1
ATOM 1357 O O . HIS A 1 167 ? 1.499 26.632 -47.245 1.00 29.36 167 HIS A O 1
ATOM 1363 N N . ASP A 1 168 ? 1.262 24.929 -45.778 1.00 25.14 168 ASP A N 1
ATOM 1364 C CA . ASP A 1 168 ? 2.445 25.193 -44.957 1.00 25.14 168 ASP A CA 1
ATOM 1365 C C . ASP A 1 168 ? 2.980 23.879 -44.358 1.00 25.14 168 ASP A C 1
ATOM 1367 O O . ASP A 1 168 ? 2.225 22.965 -44.010 1.00 25.14 168 ASP A O 1
ATOM 1371 N N . HIS A 1 169 ? 4.301 23.763 -44.351 1.00 31.73 169 HIS A N 1
ATOM 1372 C CA . HIS A 1 169 ? 5.091 22.594 -43.999 1.00 31.73 169 HIS A CA 1
ATOM 1373 C C . HIS A 1 169 ? 5.465 22.638 -42.514 1.00 31.73 169 HIS A C 1
ATOM 1375 O O . HIS A 1 169 ? 6.299 23.452 -42.156 1.00 31.73 169 HIS A O 1
ATOM 1381 N N . SER A 1 170 ? 4.939 21.721 -41.690 1.00 25.84 170 SER A N 1
ATOM 1382 C CA . SER A 1 170 ? 5.643 21.078 -40.554 1.00 25.84 170 SER A CA 1
ATOM 1383 C C . SER A 1 170 ? 4.638 20.425 -39.598 1.00 25.84 170 SER A C 1
ATOM 1385 O O . SER A 1 170 ? 3.906 21.113 -38.892 1.00 25.84 170 SER A O 1
ATOM 1387 N N . LEU A 1 171 ? 4.626 19.095 -39.530 1.00 27.14 171 LEU A N 1
ATOM 1388 C CA . LEU A 1 171 ? 4.088 18.355 -38.385 1.00 27.14 171 LEU A CA 1
ATOM 1389 C C . LEU A 1 171 ? 5.201 17.439 -37.875 1.00 27.14 171 LEU A C 1
ATOM 1391 O O . LEU A 1 171 ? 5.216 16.238 -38.130 1.00 27.14 171 LEU A O 1
ATOM 1395 N N . GLU A 1 172 ? 6.152 18.063 -37.187 1.00 29.92 172 GLU A N 1
ATOM 1396 C CA . GLU A 1 172 ? 6.943 17.431 -36.134 1.00 29.92 172 GLU A CA 1
ATOM 1397 C C . GLU A 1 172 ? 6.371 17.873 -34.773 1.00 29.92 172 GLU A C 1
ATOM 1399 O O . GLU A 1 172 ? 5.760 18.934 -34.659 1.00 29.92 172 GLU A O 1
ATOM 1404 N N . ASP A 1 173 ? 6.573 17.026 -33.763 1.00 26.27 173 ASP A N 1
ATOM 1405 C CA . ASP A 1 173 ? 6.346 17.246 -32.328 1.00 26.27 173 ASP A CA 1
ATOM 1406 C C . ASP A 1 173 ? 4.915 17.220 -31.764 1.00 26.27 173 ASP A C 1
ATOM 1408 O O . ASP A 1 173 ? 4.323 18.220 -31.362 1.00 26.27 173 ASP A O 1
ATOM 1412 N N . ILE A 1 174 ? 4.440 15.997 -31.493 1.00 28.41 174 ILE A N 1
ATOM 1413 C CA . ILE A 1 174 ? 3.628 15.741 -30.293 1.00 28.41 174 ILE A CA 1
ATOM 1414 C C . ILE A 1 174 ? 4.601 15.655 -29.110 1.00 28.41 174 ILE A C 1
ATOM 1416 O O . ILE A 1 174 ? 5.024 14.576 -28.696 1.00 28.41 174 ILE A O 1
ATOM 1420 N N . SER A 1 175 ? 4.978 16.811 -28.569 1.00 29.33 175 SER A N 1
ATOM 1421 C CA . SER A 1 175 ? 5.645 16.917 -27.275 1.00 29.33 175 SER A CA 1
ATOM 1422 C C . SER A 1 175 ? 4.916 17.931 -26.388 1.00 29.33 175 SER A C 1
ATOM 1424 O O . SER A 1 175 ? 4.321 18.894 -26.858 1.00 29.33 175 SER A O 1
ATOM 1426 N N . CYS A 1 176 ? 4.976 17.685 -25.080 1.00 28.41 176 CYS A N 1
ATOM 1427 C CA . CYS A 1 176 ? 4.550 18.574 -23.996 1.00 28.41 176 CYS A CA 1
ATOM 1428 C C . CYS A 1 176 ? 3.039 18.704 -23.723 1.00 28.41 176 CYS A C 1
ATOM 1430 O O . CYS A 1 176 ? 2.376 19.671 -24.086 1.00 28.41 176 CYS A O 1
ATOM 1432 N N . VAL A 1 177 ? 2.540 17.824 -22.847 1.00 33.28 177 VAL A N 1
ATOM 1433 C CA . VAL A 1 177 ? 1.603 18.285 -21.806 1.00 33.28 177 VAL A CA 1
ATOM 1434 C C . VAL A 1 177 ? 2.348 19.361 -20.995 1.00 33.28 177 VAL A C 1
ATOM 1436 O O . VAL A 1 177 ? 3.483 19.090 -20.597 1.00 33.28 177 VAL A O 1
ATOM 1439 N N . PRO A 1 178 ? 1.798 20.566 -20.745 1.00 34.16 178 PRO A N 1
ATOM 1440 C CA . PRO A 1 178 ? 2.586 21.663 -20.193 1.00 34.16 178 PRO A CA 1
ATOM 1441 C C . PRO A 1 178 ? 3.053 21.355 -18.767 1.00 34.16 178 PRO A C 1
ATOM 1443 O O . PRO A 1 178 ? 2.307 21.480 -17.792 1.00 34.16 178 PRO A O 1
ATOM 1446 N N . THR A 1 179 ? 4.333 21.007 -18.642 1.00 38.59 179 THR A N 1
ATOM 1447 C CA . THR A 1 179 ? 5.090 20.872 -17.390 1.00 38.59 179 THR A CA 1
ATOM 1448 C C . THR A 1 179 ? 4.935 22.115 -16.500 1.00 38.59 179 THR A C 1
ATOM 1450 O O . THR A 1 179 ? 5.051 22.042 -15.280 1.00 38.59 179 THR A O 1
ATOM 1453 N N . THR A 1 180 ? 4.587 23.260 -17.089 1.00 41.44 180 THR A N 1
ATOM 1454 C CA . THR A 1 180 ? 4.314 24.537 -16.428 1.00 41.44 180 THR A CA 1
ATOM 1455 C C . THR A 1 180 ? 3.113 24.508 -15.486 1.00 41.44 180 THR A C 1
ATOM 1457 O O . THR A 1 180 ? 3.239 25.021 -14.382 1.00 41.44 180 THR A O 1
ATOM 1460 N N . VAL A 1 181 ? 1.975 23.886 -15.821 1.00 37.41 181 VAL A N 1
ATOM 1461 C CA . VAL A 1 181 ? 0.793 23.923 -14.926 1.00 37.41 181 VAL A CA 1
ATOM 1462 C C . VAL A 1 181 ? 1.014 23.047 -13.690 1.00 37.41 181 VAL A C 1
ATOM 1464 O O . VAL A 1 181 ? 0.728 23.465 -12.568 1.00 37.41 181 VAL A O 1
ATOM 1467 N N . ALA A 1 182 ? 1.604 21.864 -13.876 1.00 36.28 182 ALA A N 1
ATOM 1468 C CA . ALA A 1 182 ? 1.961 20.974 -12.775 1.00 36.28 182 ALA A CA 1
ATOM 1469 C C . ALA A 1 182 ? 3.054 21.584 -11.879 1.00 36.28 182 ALA A C 1
ATOM 1471 O O . ALA A 1 182 ? 2.935 21.528 -10.655 1.00 36.28 182 ALA A O 1
ATOM 1472 N N . ASN A 1 183 ? 4.068 22.234 -12.465 1.00 37.72 183 ASN A N 1
ATOM 1473 C CA . ASN A 1 183 ? 5.117 22.920 -11.707 1.00 37.72 183 ASN A CA 1
ATOM 1474 C C . ASN A 1 183 ? 4.594 24.159 -10.971 1.00 37.72 183 ASN A C 1
ATOM 1476 O O . ASN A 1 183 ? 4.995 24.388 -9.834 1.00 37.72 183 ASN A O 1
ATOM 1480 N N . VAL A 1 184 ? 3.661 24.912 -11.562 1.00 37.38 184 VAL A N 1
ATOM 1481 C CA . VAL A 1 184 ? 3.014 26.061 -10.911 1.00 37.38 184 VAL A CA 1
ATOM 1482 C C . VAL A 1 184 ? 2.157 25.605 -9.728 1.00 37.38 184 VAL A C 1
ATOM 1484 O O . VAL A 1 184 ? 2.215 26.224 -8.668 1.00 37.38 184 VAL A O 1
ATOM 1487 N N . LEU A 1 185 ? 1.407 24.506 -9.851 1.00 38.03 185 LEU A N 1
ATOM 1488 C CA . LEU A 1 185 ? 0.630 23.948 -8.736 1.00 38.03 185 LEU A CA 1
ATOM 1489 C C . LEU A 1 185 ? 1.537 23.370 -7.636 1.00 38.03 185 LEU A C 1
ATOM 1491 O O . LEU A 1 185 ? 1.295 23.609 -6.454 1.00 38.03 185 LEU A O 1
ATOM 1495 N N . LEU A 1 186 ? 2.623 22.683 -8.006 1.00 40.72 186 LEU A N 1
ATOM 1496 C CA . LEU A 1 186 ? 3.603 22.149 -7.055 1.00 40.72 186 LEU A CA 1
ATOM 1497 C C . LEU A 1 186 ? 4.375 23.258 -6.323 1.00 40.72 186 LEU A C 1
ATOM 1499 O O . LEU A 1 186 ? 4.491 23.194 -5.101 1.00 40.72 186 LEU A O 1
ATOM 1503 N N . GLN A 1 187 ? 4.836 24.308 -7.013 1.00 37.38 187 GLN A N 1
ATOM 1504 C CA . GLN A 1 187 ? 5.492 25.460 -6.375 1.00 37.38 187 GLN A CA 1
ATOM 1505 C C . GLN A 1 187 ? 4.535 26.238 -5.461 1.00 37.38 187 GLN A C 1
ATOM 1507 O O . GLN A 1 187 ? 4.933 26.641 -4.365 1.00 37.38 187 GLN A O 1
ATOM 1512 N N . LYS A 1 188 ? 3.263 26.396 -5.853 1.00 36.84 188 LYS A N 1
ATOM 1513 C CA . LYS A 1 188 ? 2.237 27.066 -5.033 1.00 36.84 188 LYS A CA 1
ATOM 1514 C C . LYS A 1 188 ? 1.884 26.290 -3.760 1.00 36.84 188 LYS A C 1
ATOM 1516 O O . LYS A 1 188 ? 1.614 26.911 -2.739 1.00 36.84 188 LYS A O 1
ATOM 1521 N N . CYS A 1 189 ? 1.938 24.956 -3.780 1.00 40.19 189 CYS A N 1
ATOM 1522 C CA . CYS A 1 189 ? 1.730 24.137 -2.580 1.00 40.19 189 CYS A CA 1
ATOM 1523 C C . CYS A 1 189 ? 2.951 24.086 -1.641 1.00 40.19 189 CYS A C 1
ATOM 1525 O O . CYS A 1 189 ? 2.789 23.770 -0.462 1.00 40.19 189 CYS A O 1
ATOM 1527 N N . ILE A 1 190 ? 4.160 24.375 -2.138 1.00 40.16 190 ILE A N 1
ATOM 1528 C CA . ILE A 1 190 ? 5.406 24.311 -1.352 1.00 40.16 190 ILE A CA 1
ATOM 1529 C C . ILE A 1 190 ? 5.701 25.643 -0.633 1.00 40.16 190 ILE A C 1
ATOM 1531 O O . ILE A 1 190 ? 6.243 25.630 0.475 1.00 40.16 190 ILE A O 1
ATOM 1535 N N . ASN A 1 191 ? 5.291 26.791 -1.187 1.00 34.22 191 ASN A N 1
ATOM 1536 C CA . ASN A 1 191 ? 5.508 28.094 -0.550 1.00 34.22 191 ASN A CA 1
ATOM 1537 C C . ASN A 1 191 ? 4.487 28.388 0.565 1.00 34.22 191 ASN A C 1
ATOM 1539 O O . ASN A 1 191 ? 3.356 28.801 0.318 1.00 34.22 191 ASN A O 1
ATOM 1543 N N . LYS A 1 192 ? 4.932 28.249 1.824 1.00 38.69 192 LYS A N 1
ATOM 1544 C CA . LYS A 1 192 ? 4.172 28.564 3.054 1.00 38.69 192 LYS A CA 1
ATOM 1545 C C . LYS A 1 192 ? 3.592 29.991 3.114 1.00 38.69 192 LYS A C 1
ATOM 1547 O O . LYS A 1 192 ? 2.666 30.210 3.889 1.00 38.69 192 LYS A O 1
ATOM 1552 N N . SER A 1 193 ? 4.122 30.949 2.349 1.00 35.44 193 SER A N 1
ATOM 1553 C CA . SER A 1 193 ? 3.739 32.368 2.419 1.00 35.44 193 SER A CA 1
ATOM 1554 C C . SER A 1 193 ? 2.577 32.768 1.500 1.00 35.44 193 SER A C 1
ATOM 1556 O O . SER A 1 193 ? 1.870 33.715 1.825 1.00 35.44 193 SER A O 1
ATOM 1558 N N . CYS A 1 194 ? 2.319 32.052 0.399 1.00 34.59 194 CYS A N 1
ATOM 1559 C CA . CYS A 1 194 ? 1.321 32.475 -0.599 1.00 34.59 194 CYS A CA 1
ATOM 1560 C C . CYS A 1 194 ? -0.123 32.049 -0.281 1.00 34.59 194 CYS A C 1
ATOM 1562 O O . CYS A 1 194 ? -1.049 32.508 -0.937 1.00 34.59 194 CYS A O 1
ATOM 1564 N N . ILE A 1 195 ? -0.340 31.199 0.728 1.00 39.69 195 ILE A N 1
ATOM 1565 C CA . ILE A 1 195 ? -1.690 30.762 1.137 1.00 39.69 195 ILE A CA 1
ATOM 1566 C C . ILE A 1 195 ? -2.441 31.882 1.889 1.00 39.69 195 ILE A C 1
ATOM 1568 O O . ILE A 1 195 ? -3.655 31.824 2.037 1.00 39.69 195 ILE A O 1
ATOM 1572 N N . LEU A 1 196 ? -1.740 32.911 2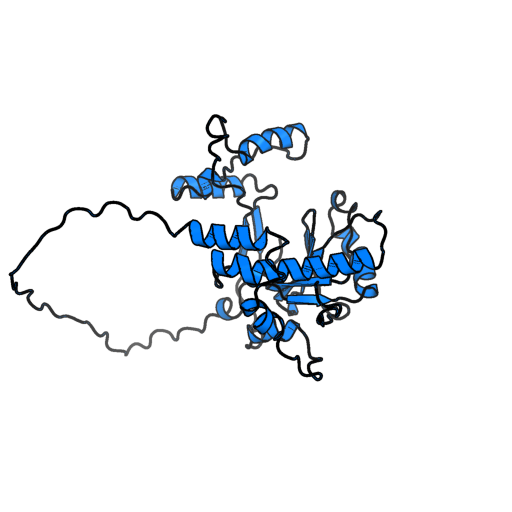.378 1.00 34.59 196 LEU A N 1
ATOM 1573 C CA . LEU A 1 196 ? -2.306 33.881 3.320 1.00 34.59 196 LEU A CA 1
ATOM 1574 C C . LEU A 1 196 ? -2.921 35.136 2.683 1.00 34.59 196 LEU A C 1
ATOM 1576 O O . LEU A 1 196 ? -3.505 35.924 3.420 1.00 34.59 196 LEU A O 1
ATOM 1580 N N . SER A 1 197 ? -2.823 35.336 1.366 1.00 33.69 197 SER A N 1
ATOM 1581 C CA . SER A 1 197 ? -3.155 36.635 0.757 1.00 33.69 197 SER A CA 1
ATOM 1582 C C . SER A 1 197 ? -3.981 36.593 -0.532 1.00 33.69 197 SER A C 1
ATOM 1584 O O . SER A 1 197 ? -4.136 37.638 -1.155 1.00 33.69 197 SER A O 1
ATOM 1586 N N . ASP A 1 198 ? -4.550 35.448 -0.926 1.00 33.28 198 ASP A N 1
ATOM 1587 C CA . ASP A 1 198 ? -5.423 35.384 -2.110 1.00 33.28 198 ASP A CA 1
ATOM 1588 C C . ASP A 1 198 ? -6.921 35.459 -1.721 1.00 33.28 198 ASP A C 1
ATOM 1590 O O . ASP A 1 198 ? -7.460 34.505 -1.143 1.00 33.28 198 ASP A O 1
ATOM 1594 N N . PRO A 1 199 ? -7.617 36.582 -1.996 1.00 33.69 199 PRO A N 1
ATOM 1595 C CA . PRO A 1 199 ? -9.025 36.755 -1.646 1.00 33.69 199 PRO A CA 1
ATOM 1596 C C . PRO A 1 199 ? -9.973 35.850 -2.451 1.00 33.69 199 PRO A C 1
ATOM 1598 O O . PRO A 1 199 ? -11.083 35.606 -1.983 1.00 33.69 199 PRO A O 1
ATOM 1601 N N . VAL A 1 200 ? -9.544 35.294 -3.595 1.00 34.62 200 VAL A N 1
ATOM 1602 C CA . VAL A 1 200 ? -10.374 34.396 -4.425 1.00 34.62 200 VAL A CA 1
ATOM 1603 C C . VAL A 1 200 ? -10.388 32.965 -3.871 1.00 34.62 200 VAL A C 1
ATOM 1605 O O . VAL A 1 200 ? -11.401 32.280 -3.953 1.00 34.62 200 VAL A O 1
ATOM 1608 N N . LEU A 1 201 ? -9.304 32.514 -3.224 1.00 35.41 201 LEU A N 1
ATOM 1609 C CA . LEU A 1 201 ? -9.298 31.239 -2.490 1.00 35.41 201 LEU A CA 1
ATOM 1610 C C . LEU A 1 201 ? -9.982 31.350 -1.119 1.00 35.41 201 LEU A C 1
ATOM 1612 O O . LEU A 1 201 ? -10.554 30.370 -0.644 1.00 35.41 201 LEU A O 1
ATOM 1616 N N . ASN A 1 202 ? -9.947 32.521 -0.476 1.00 33.34 202 ASN A N 1
ATOM 1617 C CA . ASN A 1 202 ? -10.521 32.710 0.860 1.00 33.34 202 ASN A CA 1
ATOM 1618 C C . ASN A 1 202 ? -12.060 32.694 0.892 1.00 33.34 202 ASN A C 1
ATOM 1620 O O . ASN A 1 202 ? -12.624 32.312 1.919 1.00 33.34 202 ASN A O 1
ATOM 1624 N N . SER A 1 203 ? -12.750 33.043 -0.201 1.00 32.53 203 SER A N 1
ATOM 1625 C CA . SER A 1 203 ? -14.217 32.931 -0.265 1.00 32.53 203 SER A CA 1
ATOM 1626 C C . SER A 1 203 ? -14.700 31.477 -0.341 1.00 32.53 203 SER A C 1
ATOM 1628 O O . SER A 1 203 ? -15.730 31.153 0.248 1.00 32.53 203 SER A O 1
ATOM 1630 N N . ASP A 1 204 ? -13.915 30.588 -0.959 1.00 30.86 204 ASP A N 1
ATOM 1631 C CA . ASP A 1 204 ? -14.245 29.160 -1.108 1.00 30.86 204 ASP A CA 1
ATOM 1632 C C . ASP A 1 204 ? -13.626 28.276 -0.008 1.00 30.86 204 ASP A C 1
ATOM 1634 O O . ASP A 1 204 ? -14.108 27.174 0.263 1.00 30.86 204 ASP A O 1
ATOM 1638 N N . LEU A 1 205 ? -12.606 28.768 0.708 1.00 35.81 205 LEU A N 1
ATOM 1639 C CA . LEU A 1 205 ? -12.056 28.137 1.920 1.00 35.81 205 LEU A CA 1
ATOM 1640 C C . LEU A 1 205 ? -13.011 28.210 3.128 1.00 35.81 205 LEU A C 1
ATOM 1642 O O . LEU A 1 205 ? -12.851 27.438 4.075 1.00 35.81 205 LEU A O 1
ATOM 1646 N N . CYS A 1 206 ? -14.020 29.088 3.088 1.00 29.67 206 CYS A N 1
ATOM 1647 C CA . CYS A 1 206 ? -15.024 29.265 4.146 1.00 29.67 206 CYS A CA 1
ATOM 1648 C C . CYS A 1 206 ? -16.371 28.576 3.872 1.00 29.67 206 CYS A C 1
ATOM 1650 O O . CYS A 1 206 ? -17.279 28.677 4.697 1.00 29.67 206 CYS A O 1
ATOM 1652 N N . GLN A 1 207 ? -16.502 27.818 2.781 1.00 29.23 207 GLN A N 1
ATOM 1653 C CA . GLN A 1 207 ? -17.667 26.960 2.545 1.00 29.23 207 GLN A CA 1
ATOM 1654 C C . GLN A 1 207 ? -17.250 25.494 2.396 1.00 29.23 207 GLN A C 1
ATOM 1656 O O . GLN A 1 207 ? -17.561 24.807 1.425 1.00 29.23 207 GLN A O 1
ATOM 1661 N N . LEU A 1 208 ? -16.624 24.957 3.448 1.00 33.59 208 LEU A N 1
ATOM 1662 C CA . LEU A 1 208 ? -16.979 23.588 3.823 1.00 33.59 208 LEU A CA 1
ATOM 1663 C C . LEU A 1 208 ? -18.507 23.578 3.983 1.00 33.59 208 LEU A C 1
ATOM 1665 O O . LEU A 1 208 ? -19.018 24.475 4.658 1.00 33.59 208 LEU A O 1
ATOM 1669 N N . PRO A 1 209 ? -19.246 22.636 3.366 1.00 27.31 209 PRO A N 1
ATOM 1670 C CA . PRO A 1 209 ? -20.695 22.609 3.493 1.00 27.31 209 PRO A CA 1
ATOM 1671 C C . PRO A 1 209 ? -21.031 22.685 4.976 1.00 27.31 209 PRO A C 1
ATOM 1673 O O . PRO A 1 209 ? -20.507 21.890 5.759 1.00 27.31 209 PRO A O 1
ATOM 1676 N N . THR A 1 210 ? -21.847 23.666 5.363 1.00 27.64 210 THR A N 1
ATOM 1677 C CA . THR A 1 210 ? -22.413 23.766 6.704 1.00 27.64 210 THR A CA 1
ATOM 1678 C C . THR A 1 210 ? -23.085 22.432 6.993 1.00 27.64 210 THR A C 1
ATOM 1680 O O . THR A 1 210 ? -24.165 22.121 6.488 1.00 27.64 210 THR A O 1
ATOM 1683 N N . VAL A 1 211 ? -22.389 21.575 7.743 1.00 32.75 211 VAL A N 1
ATOM 1684 C CA . VAL A 1 211 ? -22.905 20.259 8.090 1.00 32.75 211 VAL A CA 1
ATOM 1685 C C . VAL A 1 211 ? -24.027 20.515 9.074 1.00 32.75 211 VAL A C 1
ATOM 1687 O O . VAL A 1 211 ? -23.824 20.864 10.235 1.00 32.75 211 VAL A O 1
ATOM 1690 N N . ASN A 1 212 ? -25.238 20.403 8.544 1.00 25.42 212 ASN A N 1
ATOM 1691 C CA . ASN A 1 212 ? -26.483 20.407 9.277 1.00 25.42 212 ASN A CA 1
ATOM 1692 C C . ASN A 1 212 ? -26.307 19.551 10.548 1.00 25.42 212 ASN A C 1
ATOM 1694 O O . ASN A 1 212 ? -25.989 18.361 10.452 1.00 25.42 212 ASN A O 1
ATOM 1698 N N . ARG A 1 213 ? -26.494 20.160 11.732 1.00 30.59 213 ARG A N 1
ATOM 1699 C CA . ARG A 1 213 ? -26.228 19.614 13.087 1.00 30.59 213 ARG A CA 1
ATOM 1700 C C . ARG A 1 213 ? -26.974 18.304 13.426 1.00 30.59 213 ARG A C 1
ATOM 1702 O O . ARG A 1 213 ? -26.933 17.843 14.561 1.00 30.59 213 ARG A O 1
ATOM 1709 N N . LYS A 1 214 ? -27.664 17.686 12.462 1.00 26.91 214 LYS A N 1
ATOM 1710 C CA . LYS A 1 214 ? -28.451 16.452 12.601 1.00 26.91 214 LYS A CA 1
ATOM 1711 C C . LYS A 1 214 ? -27.833 15.209 11.934 1.00 26.91 214 LYS A C 1
ATOM 1713 O O . LYS A 1 214 ? -28.457 14.151 11.955 1.00 26.91 214 LYS A O 1
ATOM 1718 N N . ALA A 1 215 ? -26.618 15.266 11.381 1.00 32.12 215 ALA A N 1
ATOM 1719 C CA . ALA A 1 215 ? -26.004 14.120 10.694 1.00 32.12 215 ALA A CA 1
ATOM 1720 C C . ALA A 1 215 ? -25.126 13.220 11.598 1.00 32.12 215 ALA A C 1
ATOM 1722 O O . ALA A 1 215 ? -24.005 12.870 11.242 1.00 32.12 215 ALA A O 1
ATOM 1723 N N . SER A 1 216 ? -25.648 12.761 12.740 1.00 38.94 216 SER A N 1
ATOM 1724 C CA . SER A 1 216 ? -25.042 11.663 13.524 1.00 38.94 216 SER A CA 1
ATOM 1725 C C . SER A 1 216 ? -25.407 10.285 12.942 1.00 38.94 216 SER A C 1
ATOM 1727 O O . SER A 1 216 ? -26.003 9.436 13.604 1.00 38.94 216 SER A O 1
ATOM 1729 N N . LYS A 1 217 ? -25.129 10.047 11.652 1.00 40.69 217 LYS A N 1
ATOM 1730 C CA . LYS A 1 217 ? -25.450 8.762 10.998 1.00 40.69 217 LYS A CA 1
ATOM 1731 C C . LYS A 1 217 ? -24.307 8.263 10.103 1.00 40.69 217 LYS A C 1
ATOM 1733 O O . LYS A 1 217 ? -24.367 8.369 8.887 1.00 40.69 217 LYS A O 1
ATOM 1738 N N . ASN A 1 218 ? -23.307 7.634 10.736 1.00 50.09 218 ASN A N 1
ATOM 1739 C CA . ASN A 1 218 ? -22.283 6.727 10.169 1.00 50.09 218 ASN A CA 1
ATOM 1740 C C . ASN A 1 218 ? -21.501 7.268 8.941 1.00 50.09 218 ASN A C 1
ATOM 1742 O O . ASN A 1 218 ? -21.987 7.195 7.814 1.00 50.09 218 ASN A O 1
ATOM 1746 N N . CYS A 1 219 ? -20.240 7.696 9.116 1.00 50.81 219 CYS A N 1
ATOM 1747 C CA . CYS A 1 219 ? -19.326 8.079 8.012 1.00 50.81 219 CYS A CA 1
ATOM 1748 C C . CYS A 1 219 ? -19.196 7.011 6.916 1.00 50.81 219 CYS A C 1
ATOM 1750 O O . CYS A 1 219 ? -18.994 7.333 5.746 1.00 50.81 219 CYS A O 1
ATOM 1752 N N . LEU A 1 220 ? -19.358 5.743 7.295 1.00 54.28 220 LEU A N 1
ATOM 1753 C CA . LEU A 1 220 ? -19.344 4.595 6.395 1.00 54.28 220 LEU A CA 1
ATOM 1754 C C . LEU A 1 220 ? -20.463 4.645 5.343 1.00 54.28 220 LEU A C 1
ATOM 1756 O O . LEU A 1 220 ? -20.303 4.047 4.285 1.00 54.28 2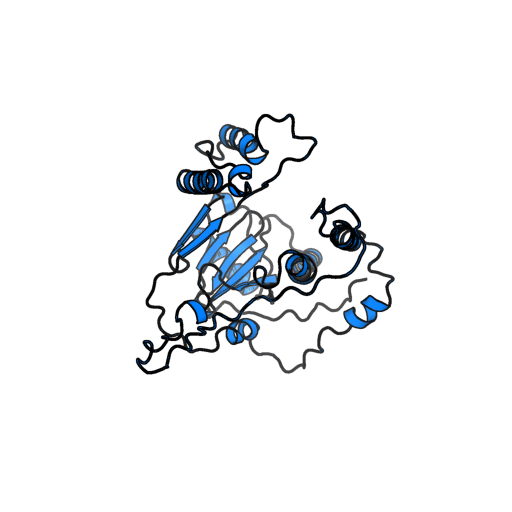20 LEU A O 1
ATOM 1760 N N . HIS A 1 221 ? -21.564 5.379 5.567 1.00 53.66 221 HIS A N 1
ATOM 1761 C CA . HIS A 1 221 ? -22.644 5.491 4.579 1.00 53.66 221 HIS A CA 1
ATOM 1762 C C . HIS A 1 221 ? -22.194 6.117 3.254 1.00 53.66 221 HIS A C 1
ATOM 1764 O O . HIS A 1 221 ? -22.727 5.743 2.215 1.00 53.66 221 HIS A O 1
ATOM 1770 N N . LYS A 1 222 ? -21.184 7.006 3.254 1.00 54.84 222 LYS A N 1
ATOM 1771 C CA . LYS A 1 222 ? -20.624 7.550 2.002 1.00 54.84 222 LYS A CA 1
ATOM 1772 C C . LYS A 1 222 ? -20.052 6.450 1.105 1.00 54.84 222 LYS A C 1
ATOM 1774 O O . LYS A 1 222 ? -20.215 6.531 -0.106 1.00 54.84 222 LYS A O 1
ATOM 1779 N N . TYR A 1 223 ? -19.450 5.420 1.701 1.00 51.66 223 TYR A N 1
ATOM 1780 C CA . TYR A 1 223 ? -18.981 4.242 0.972 1.00 51.66 223 TYR A CA 1
ATOM 1781 C C . TYR A 1 223 ? -20.103 3.215 0.745 1.00 51.66 223 TYR A C 1
ATOM 1783 O O . TYR A 1 223 ? -20.150 2.614 -0.320 1.00 51.66 223 TYR A O 1
ATOM 1791 N N . LYS A 1 224 ? -21.081 3.079 1.658 1.00 49.34 224 LYS A N 1
ATOM 1792 C CA . LYS A 1 224 ? -22.260 2.211 1.440 1.00 49.34 224 LYS A CA 1
ATOM 1793 C C . LYS A 1 224 ? -23.155 2.665 0.282 1.00 49.34 224 LYS A C 1
ATOM 1795 O O . LYS A 1 224 ? -23.726 1.822 -0.393 1.00 49.34 224 LYS A O 1
ATOM 1800 N N . ASN A 1 225 ? -23.264 3.969 0.013 1.00 43.78 225 ASN A N 1
ATOM 1801 C CA . ASN A 1 225 ? -24.032 4.481 -1.132 1.00 43.78 225 ASN A CA 1
ATOM 1802 C C . ASN A 1 225 ? -23.420 4.092 -2.486 1.00 43.78 225 ASN A C 1
ATOM 1804 O O . ASN A 1 225 ? -24.115 4.090 -3.495 1.00 43.78 225 ASN A O 1
ATOM 1808 N N . TRP A 1 226 ? -22.139 3.725 -2.506 1.00 42.97 226 TRP A N 1
ATOM 1809 C CA . TRP A 1 226 ? -21.493 3.122 -3.667 1.00 42.97 226 TRP A CA 1
ATOM 1810 C C . TRP A 1 226 ? -21.777 1.619 -3.794 1.00 42.97 226 TRP A C 1
ATOM 1812 O O . TRP A 1 226 ? -21.371 1.025 -4.776 1.00 42.97 226 TRP A O 1
ATOM 1822 N N . HIS A 1 227 ? -22.467 1.001 -2.836 1.00 44.94 227 HIS A N 1
ATOM 1823 C CA . HIS A 1 227 ? -22.719 -0.441 -2.735 1.00 44.94 227 HIS A CA 1
ATOM 1824 C C . HIS A 1 227 ? -24.219 -0.723 -2.503 1.00 44.94 227 HIS A C 1
ATOM 1826 O O . HIS A 1 227 ? -24.594 -1.557 -1.692 1.00 44.94 227 HIS A O 1
ATOM 1832 N N . GLN A 1 228 ? -25.113 0.023 -3.170 1.00 38.97 228 GLN A N 1
ATOM 1833 C CA . GLN A 1 228 ? -26.570 0.022 -2.917 1.00 38.97 228 GLN A CA 1
ATOM 1834 C C . GLN A 1 228 ? -27.332 -1.267 -3.287 1.00 38.97 228 GLN A C 1
ATOM 1836 O O . GLN A 1 228 ? -28.560 -1.262 -3.340 1.00 38.97 228 GLN A O 1
ATOM 1841 N N . THR A 1 229 ? -26.659 -2.392 -3.492 1.00 46.28 229 THR A N 1
ATOM 1842 C CA . THR A 1 229 ? -27.320 -3.682 -3.704 1.00 46.28 229 THR A CA 1
ATOM 1843 C C . THR A 1 229 ? -27.080 -4.575 -2.499 1.00 46.28 229 THR A C 1
ATOM 1845 O O . THR A 1 229 ? -25.958 -4.658 -2.012 1.00 46.28 229 THR A O 1
ATOM 1848 N N . ALA A 1 230 ? -28.129 -5.242 -2.003 1.00 47.22 230 ALA A N 1
ATOM 1849 C CA . ALA A 1 230 ? -27.983 -6.274 -0.978 1.00 47.22 230 ALA A CA 1
ATOM 1850 C C . ALA A 1 230 ? -26.843 -7.237 -1.368 1.00 47.22 230 ALA A C 1
ATOM 1852 O O . ALA A 1 230 ? -26.707 -7.523 -2.561 1.00 47.22 230 ALA A O 1
ATOM 1853 N N . PRO A 1 231 ? -26.022 -7.719 -0.414 1.00 49.94 231 PRO A N 1
ATOM 1854 C CA . PRO A 1 231 ? -24.871 -8.554 -0.724 1.00 49.94 231 PRO A CA 1
ATOM 1855 C C . PRO A 1 231 ? -25.348 -9.859 -1.363 1.00 49.94 231 PRO A C 1
ATOM 1857 O O . PRO A 1 231 ? -25.721 -10.811 -0.681 1.00 49.94 231 PRO A O 1
ATOM 1860 N N . ILE A 1 232 ? -25.356 -9.893 -2.693 1.00 52.91 232 ILE A N 1
ATOM 1861 C CA . ILE A 1 232 ? -25.462 -11.130 -3.454 1.00 52.91 232 ILE A CA 1
ATOM 1862 C C . ILE A 1 232 ? -24.190 -11.915 -3.109 1.00 52.91 232 ILE A C 1
ATOM 1864 O O . ILE A 1 232 ? -23.098 -11.336 -3.196 1.00 52.91 232 ILE A O 1
ATOM 1868 N N . PRO A 1 233 ? -24.295 -13.187 -2.683 1.00 55.22 233 PRO A N 1
ATOM 1869 C CA . PRO A 1 233 ? -23.130 -14.001 -2.372 1.00 55.22 233 PRO A CA 1
ATOM 1870 C C . PRO A 1 233 ? -22.186 -13.996 -3.570 1.00 55.22 233 PRO A C 1
ATOM 1872 O O . PRO A 1 233 ? -22.547 -14.464 -4.647 1.00 55.22 233 PRO A O 1
ATOM 1875 N N . VAL A 1 234 ? -20.993 -13.430 -3.395 1.00 57.28 234 VAL A N 1
ATOM 1876 C CA . VAL A 1 234 ? -19.971 -13.433 -4.441 1.00 57.28 234 VAL A CA 1
ATOM 1877 C C . VAL A 1 234 ? -19.509 -14.877 -4.594 1.00 57.28 234 VAL A C 1
ATOM 1879 O O . VAL A 1 234 ? -18.830 -15.410 -3.717 1.00 57.28 234 VAL A O 1
ATOM 1882 N N . THR A 1 235 ? -19.932 -15.535 -5.670 1.00 62.34 235 THR A N 1
ATOM 1883 C CA . THR A 1 235 ? -19.629 -16.952 -5.916 1.00 62.34 235 THR A CA 1
ATOM 1884 C C . THR A 1 235 ? -18.221 -17.164 -6.469 1.00 62.34 235 THR A C 1
ATOM 1886 O O . THR A 1 235 ? -17.699 -18.275 -6.397 1.00 62.34 235 THR A O 1
ATOM 1889 N N . GLU A 1 236 ? -17.583 -16.116 -7.001 1.00 74.00 236 GLU A N 1
ATOM 1890 C CA . GLU A 1 236 ? -16.278 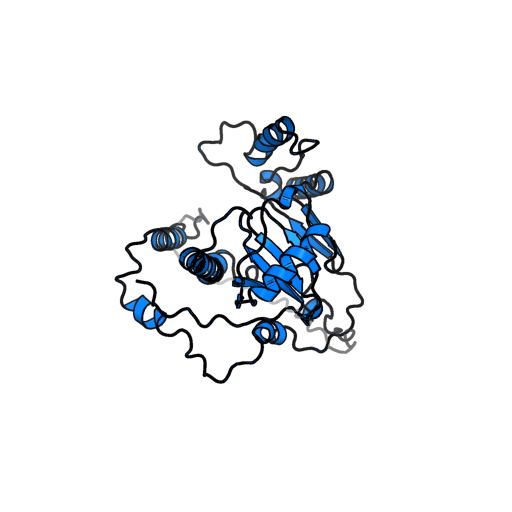-16.204 -7.660 1.00 74.00 236 GLU A CA 1
ATOM 1891 C C . GLU A 1 236 ? -15.132 -15.623 -6.826 1.00 74.00 236 GLU A C 1
ATOM 1893 O O . GLU A 1 236 ? -15.258 -14.613 -6.131 1.00 74.00 236 GLU A O 1
ATOM 1898 N N . ASN A 1 237 ? -13.966 -16.266 -6.914 1.00 84.31 237 ASN A N 1
ATOM 1899 C CA . ASN A 1 237 ? -12.772 -15.794 -6.225 1.00 84.31 237 ASN A CA 1
ATOM 1900 C C . ASN A 1 237 ? -12.262 -14.492 -6.853 1.00 84.31 237 ASN A C 1
ATOM 1902 O O . ASN A 1 237 ? -11.988 -14.433 -8.047 1.00 84.31 237 ASN A O 1
ATOM 1906 N N . THR A 1 238 ? -12.026 -13.482 -6.022 1.00 87.00 238 THR A N 1
ATOM 1907 C CA . THR A 1 238 ? -11.337 -12.253 -6.415 1.00 87.00 238 THR A CA 1
ATOM 1908 C C . THR A 1 238 ? -9.845 -12.366 -6.127 1.00 87.00 238 THR A C 1
ATOM 1910 O O . THR A 1 238 ? -9.453 -12.738 -5.019 1.00 87.00 238 THR A O 1
ATOM 1913 N N . PHE A 1 239 ? -9.010 -11.972 -7.089 1.00 92.56 239 PHE A N 1
ATOM 1914 C CA . PHE A 1 239 ? -7.571 -11.810 -6.893 1.00 92.56 239 PHE A CA 1
ATOM 1915 C C . PHE A 1 239 ? -7.181 -10.336 -6.992 1.00 92.56 239 PHE A C 1
ATOM 1917 O O . PHE A 1 239 ? -7.545 -9.653 -7.945 1.00 92.56 239 PHE A O 1
ATOM 1924 N N . CYS A 1 240 ? -6.412 -9.853 -6.019 1.00 94.75 240 CYS A N 1
ATOM 1925 C CA . CYS A 1 240 ? -5.822 -8.518 -6.029 1.00 94.75 240 CYS A CA 1
ATOM 1926 C C . CYS A 1 240 ? -4.299 -8.635 -6.001 1.00 94.75 240 CYS A C 1
ATOM 1928 O O . CYS A 1 240 ? -3.745 -9.401 -5.214 1.00 94.75 240 CYS A O 1
ATOM 1930 N N . VAL A 1 241 ? -3.615 -7.875 -6.855 1.00 97.25 241 VAL A N 1
ATOM 1931 C CA . VAL A 1 241 ? -2.153 -7.876 -6.957 1.00 97.25 241 VAL A CA 1
ATOM 1932 C C . VAL A 1 241 ? -1.629 -6.499 -6.556 1.00 97.25 241 VAL A C 1
ATOM 1934 O O . VAL A 1 241 ? -1.813 -5.518 -7.271 1.00 97.25 241 VAL A O 1
ATOM 1937 N N . GLU A 1 242 ? -0.960 -6.417 -5.406 1.00 97.81 242 GLU A N 1
ATOM 1938 C CA . GLU A 1 242 ? -0.284 -5.202 -4.942 1.00 97.81 242 GLU A CA 1
ATOM 1939 C C . GLU A 1 242 ? 1.149 -5.197 -5.486 1.00 97.81 242 GLU A C 1
ATOM 1941 O O . GLU A 1 242 ? 1.962 -6.050 -5.123 1.00 97.81 242 GLU A O 1
ATOM 1946 N N . ILE A 1 243 ? 1.478 -4.203 -6.315 1.00 98.31 243 ILE A N 1
ATOM 1947 C CA . ILE A 1 243 ? 2.840 -3.959 -6.803 1.00 98.31 243 ILE A CA 1
ATOM 1948 C C . ILE A 1 243 ? 3.356 -2.649 -6.207 1.00 98.31 243 ILE A C 1
ATOM 1950 O O . ILE A 1 243 ? 2.707 -1.609 -6.299 1.00 98.31 243 ILE A O 1
ATOM 1954 N N . LYS A 1 244 ? 4.567 -2.673 -5.639 1.00 97.81 244 LYS A N 1
ATOM 1955 C CA . LYS A 1 244 ? 5.329 -1.469 -5.283 1.00 97.81 244 LYS A CA 1
ATOM 1956 C C . LYS A 1 244 ? 6.413 -1.242 -6.340 1.00 97.81 244 LYS A C 1
ATOM 1958 O O . LYS A 1 244 ? 7.515 -1.784 -6.193 1.00 97.81 244 LYS A O 1
ATOM 1963 N N . PRO A 1 245 ? 6.144 -0.431 -7.377 1.00 97.88 245 PRO A N 1
ATOM 1964 C CA . PRO A 1 245 ? 6.926 -0.458 -8.609 1.00 97.88 245 PRO A CA 1
ATOM 1965 C C . PRO A 1 245 ? 8.287 0.243 -8.486 1.00 97.88 245 PRO A C 1
ATOM 1967 O O . PRO A 1 245 ? 9.214 -0.094 -9.215 1.00 97.88 245 PRO A O 1
ATOM 1970 N N . LYS A 1 246 ? 8.455 1.134 -7.496 1.00 97.75 246 LYS A N 1
ATOM 1971 C CA . LYS A 1 246 ? 9.661 1.968 -7.303 1.00 97.75 246 LYS A CA 1
ATOM 1972 C C . LYS A 1 246 ? 9.857 2.939 -8.478 1.00 97.75 246 LYS A C 1
ATOM 1974 O O . LYS A 1 246 ? 8.910 3.232 -9.195 1.00 97.75 246 LYS A O 1
ATOM 1979 N N . GLN A 1 247 ? 11.050 3.515 -8.594 1.00 96.94 247 GLN A N 1
ATOM 1980 C CA . GLN A 1 247 ? 11.351 4.571 -9.555 1.00 96.94 247 GLN A CA 1
ATOM 1981 C C . GLN A 1 247 ? 11.632 3.992 -10.945 1.00 96.94 247 GLN A C 1
ATOM 1983 O O . GLN A 1 247 ? 12.616 3.279 -11.114 1.00 96.94 247 GLN A O 1
ATOM 1988 N N . GLY A 1 248 ? 10.775 4.317 -11.915 1.00 97.38 248 GLY A N 1
ATOM 1989 C CA . GLY A 1 248 ? 10.838 3.850 -13.305 1.00 97.38 248 GLY A CA 1
ATOM 1990 C C . GLY A 1 248 ? 11.678 4.690 -14.268 1.00 97.38 248 GLY A C 1
ATOM 1991 O O . GLY A 1 248 ? 11.554 4.510 -15.470 1.00 97.38 248 GLY A O 1
ATOM 1992 N N . TRP A 1 249 ? 12.505 5.605 -13.767 1.00 95.81 249 TRP A N 1
ATOM 1993 C CA . TRP A 1 249 ? 13.324 6.519 -14.570 1.00 95.81 249 TRP A CA 1
ATOM 1994 C C . TRP A 1 249 ? 14.683 6.761 -13.898 1.00 95.81 249 TRP A C 1
ATOM 1996 O O . TRP A 1 249 ? 14.836 6.507 -12.698 1.00 95.81 249 TRP A O 1
ATOM 2006 N N . ILE A 1 250 ? 15.670 7.250 -14.654 1.00 95.00 250 ILE A N 1
ATOM 2007 C CA . ILE A 1 250 ? 17.008 7.592 -14.145 1.00 95.00 250 ILE A CA 1
ATOM 2008 C C . ILE A 1 250 ? 17.197 9.117 -14.214 1.00 95.00 250 ILE A C 1
ATOM 2010 O O . ILE A 1 250 ? 17.012 9.689 -15.288 1.00 95.00 250 ILE A O 1
ATOM 2014 N N . PRO A 1 251 ? 17.560 9.794 -13.108 1.00 93.56 251 PRO A N 1
ATOM 2015 C CA . PRO A 1 251 ? 17.930 11.205 -13.138 1.00 93.56 251 PRO A CA 1
ATOM 2016 C C . PRO A 1 251 ? 19.187 11.445 -13.965 1.00 93.56 251 PRO A C 1
ATOM 2018 O O . PRO A 1 251 ? 20.091 10.615 -13.958 1.00 93.56 251 PRO A O 1
ATOM 2021 N N . HIS A 1 252 ? 19.287 12.613 -14.602 1.00 93.00 252 HIS A N 1
ATOM 2022 C CA . HIS A 1 252 ? 20.433 12.947 -15.454 1.00 93.00 252 HIS A CA 1
ATOM 2023 C C . HIS A 1 252 ? 21.780 12.800 -14.721 1.00 93.00 252 HIS A C 1
ATOM 2025 O O . HIS A 1 252 ? 22.718 12.208 -15.245 1.00 93.00 252 HIS A O 1
ATOM 2031 N N . SER A 1 253 ? 21.836 13.212 -13.451 1.00 93.94 253 SER A N 1
ATOM 2032 C CA . SER A 1 253 ? 23.016 13.067 -12.586 1.00 93.94 253 SER A CA 1
ATOM 2033 C C . SER A 1 253 ? 23.426 11.619 -12.283 1.00 93.94 253 SER A C 1
ATOM 2035 O O . SER A 1 253 ? 24.492 11.394 -11.723 1.00 93.94 253 SER A O 1
ATOM 2037 N N . GLN A 1 254 ? 22.591 10.634 -12.619 1.00 93.12 254 GLN A N 1
ATOM 2038 C CA . GLN A 1 254 ? 22.801 9.211 -12.340 1.00 93.12 254 GLN A CA 1
ATOM 2039 C C . GLN A 1 254 ? 22.938 8.370 -13.615 1.00 93.12 254 GLN A C 1
ATOM 2041 O O . GLN A 1 254 ? 23.003 7.147 -13.518 1.00 93.12 254 GLN A O 1
ATOM 2046 N N . LEU A 1 255 ? 22.984 8.984 -14.802 1.00 91.31 255 LEU A N 1
ATOM 2047 C CA . LEU A 1 255 ? 23.090 8.250 -16.071 1.00 91.31 255 LEU A CA 1
ATOM 2048 C C . LEU A 1 255 ? 24.383 7.438 -16.186 1.00 91.31 255 LEU A C 1
ATOM 2050 O O . LEU A 1 255 ? 24.382 6.375 -16.796 1.00 91.31 255 LEU A O 1
ATOM 2054 N N . ASN A 1 256 ? 25.454 7.894 -15.534 1.00 93.75 256 ASN A N 1
ATOM 2055 C CA . ASN A 1 256 ? 26.738 7.192 -15.505 1.00 93.75 256 ASN A CA 1
ATOM 2056 C C . ASN A 1 256 ? 26.745 5.995 -14.538 1.00 93.75 256 ASN A C 1
ATOM 2058 O O . ASN A 1 256 ? 27.733 5.266 -14.462 1.00 93.75 256 ASN A O 1
ATOM 2062 N N . HIS A 1 257 ? 25.675 5.782 -13.764 1.00 93.06 257 HIS A N 1
ATOM 2063 C CA . HIS A 1 257 ? 25.585 4.617 -12.896 1.00 93.06 257 HIS A CA 1
ATOM 2064 C C . HIS A 1 257 ? 25.279 3.353 -13.711 1.00 93.06 257 HIS A C 1
ATOM 2066 O O . HIS A 1 257 ? 24.384 3.356 -14.555 1.00 93.06 257 HIS A O 1
ATOM 2072 N N . PRO A 1 258 ? 25.919 2.215 -13.397 1.00 93.75 258 PRO A N 1
ATOM 2073 C CA . PRO A 1 258 ? 25.780 0.989 -14.187 1.00 93.75 258 PRO A CA 1
ATOM 2074 C C . PRO A 1 258 ? 24.402 0.320 -14.057 1.00 93.75 258 PRO A C 1
ATOM 2076 O O . PRO A 1 258 ? 24.079 -0.604 -14.804 1.00 93.75 258 PRO A O 1
ATOM 2079 N N . LYS A 1 259 ? 23.602 0.708 -13.055 1.00 94.31 259 LYS A N 1
ATOM 2080 C CA . LYS A 1 259 ? 22.274 0.152 -12.770 1.00 94.31 259 LYS A CA 1
ATOM 2081 C C . LYS A 1 259 ? 21.368 1.224 -12.170 1.00 94.31 259 LYS A C 1
ATOM 2083 O O . LYS A 1 259 ? 21.836 2.186 -11.566 1.00 94.31 259 LYS A O 1
ATOM 2088 N N . CYS A 1 260 ? 20.055 1.010 -12.257 1.00 95.94 260 CYS A N 1
ATOM 2089 C CA . CYS A 1 260 ? 19.084 1.898 -11.625 1.00 95.94 260 CYS A CA 1
ATOM 2090 C C . CYS A 1 260 ? 19.196 1.880 -10.088 1.00 95.94 260 CYS A C 1
ATOM 2092 O O . CYS A 1 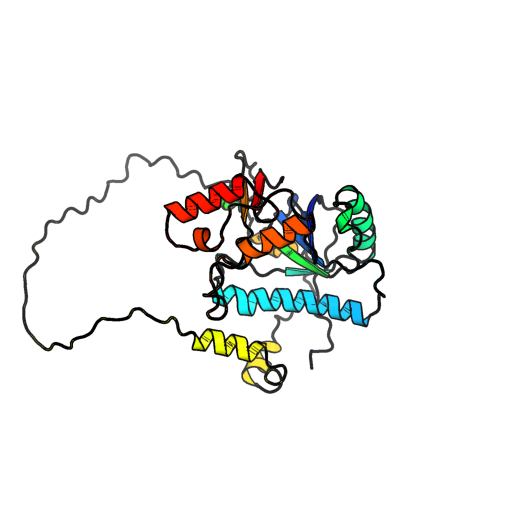260 ? 19.674 0.915 -9.481 1.00 95.94 260 CYS A O 1
ATOM 2094 N N . THR A 1 261 ? 18.660 2.918 -9.443 1.00 96.19 261 THR A N 1
ATOM 2095 C CA . THR A 1 261 ? 18.685 3.092 -7.983 1.00 96.19 261 THR A CA 1
ATOM 2096 C C . THR A 1 261 ? 18.105 1.893 -7.228 1.00 96.19 261 THR A C 1
ATOM 2098 O O . THR A 1 261 ? 18.608 1.528 -6.167 1.00 96.19 261 THR A O 1
ATOM 2101 N N . PHE A 1 262 ? 17.052 1.246 -7.745 1.00 97.56 262 PHE A N 1
ATOM 2102 C CA . PHE A 1 262 ? 16.498 0.048 -7.104 1.00 97.56 262 PHE A CA 1
ATOM 2103 C C . PHE A 1 262 ? 17.492 -1.114 -7.124 1.00 97.56 262 PHE A C 1
ATOM 2105 O O . PHE A 1 262 ? 17.712 -1.730 -6.083 1.00 97.56 262 PHE A O 1
ATOM 2112 N N . CYS A 1 263 ? 18.087 -1.394 -8.285 1.00 97.38 263 CYS A N 1
ATOM 2113 C CA . CYS A 1 263 ? 19.025 -2.495 -8.463 1.00 97.38 263 CYS A CA 1
ATOM 2114 C C . CYS A 1 263 ? 20.298 -2.292 -7.633 1.00 97.38 263 CYS A C 1
ATOM 2116 O O . CYS A 1 263 ? 20.735 -3.232 -6.980 1.00 97.38 263 CYS A O 1
ATOM 2118 N N . LEU A 1 264 ? 20.847 -1.073 -7.575 1.00 96.50 264 LEU A N 1
ATOM 2119 C CA . LEU A 1 264 ? 21.995 -0.767 -6.710 1.00 96.50 264 LEU A CA 1
ATOM 2120 C C . LEU A 1 264 ? 21.661 -0.981 -5.226 1.00 96.50 264 LEU A C 1
ATOM 2122 O O . LEU A 1 264 ? 22.402 -1.645 -4.505 1.00 96.50 264 LEU A O 1
ATOM 2126 N N . ASN A 1 265 ? 20.487 -0.523 -4.779 1.00 96.75 265 ASN A N 1
ATOM 2127 C CA . ASN A 1 265 ? 20.041 -0.715 -3.397 1.00 96.75 265 ASN A CA 1
ATOM 2128 C C . ASN A 1 265 ? 19.824 -2.187 -3.005 1.00 96.75 265 ASN A C 1
ATOM 2130 O O . ASN A 1 265 ? 19.750 -2.487 -1.814 1.00 96.75 265 ASN A O 1
ATOM 2134 N N . GLN A 1 266 ? 19.696 -3.120 -3.955 1.00 97.88 266 GLN A N 1
ATOM 2135 C CA . GLN A 1 266 ? 19.617 -4.548 -3.627 1.00 97.88 266 GLN A CA 1
ATOM 2136 C C . GLN A 1 266 ? 20.938 -5.070 -3.050 1.00 97.88 266 GLN A C 1
ATOM 2138 O O . GLN A 1 266 ? 20.899 -5.872 -2.123 1.00 97.88 266 GLN A O 1
ATOM 2143 N N . TYR A 1 267 ? 22.085 -4.576 -3.525 1.00 97.25 267 TYR A N 1
ATOM 2144 C CA . TYR A 1 267 ? 23.393 -4.960 -2.988 1.00 97.25 267 TYR A CA 1
ATOM 2145 C C . TYR A 1 267 ? 23.553 -4.500 -1.537 1.00 97.25 267 TYR A C 1
ATOM 2147 O O . TYR A 1 267 ? 23.895 -5.307 -0.681 1.00 97.25 267 TYR A O 1
ATOM 2155 N N . LEU A 1 268 ? 23.186 -3.248 -1.239 1.00 96.81 268 LEU A N 1
ATOM 2156 C CA . LEU A 1 268 ? 23.204 -2.717 0.130 1.00 96.81 268 LEU A CA 1
ATOM 2157 C C . LEU A 1 268 ? 22.245 -3.473 1.065 1.00 96.81 268 LEU A C 1
ATOM 2159 O O . LEU A 1 268 ? 22.541 -3.731 2.228 1.00 96.81 268 LEU A O 1
ATOM 2163 N N . LYS A 1 269 ? 21.060 -3.848 0.574 1.00 97.25 269 LYS A N 1
ATOM 2164 C CA . LYS A 1 269 ? 20.133 -4.666 1.367 1.00 97.25 269 LYS A CA 1
ATOM 2165 C C . LYS A 1 269 ? 20.697 -6.053 1.655 1.00 97.25 269 LYS A C 1
ATOM 2167 O O . LYS A 1 269 ? 20.449 -6.565 2.741 1.00 97.25 269 LYS A O 1
ATOM 2172 N N . LEU A 1 270 ? 21.388 -6.660 0.689 1.00 97.19 270 LEU A N 1
ATOM 2173 C CA . LEU A 1 270 ? 22.007 -7.970 0.863 1.00 97.19 270 LEU A CA 1
ATOM 2174 C C . LEU A 1 270 ? 23.151 -7.889 1.879 1.00 97.19 270 LEU A C 1
ATOM 2176 O O . LEU A 1 270 ? 23.169 -8.688 2.808 1.00 97.19 270 LEU A O 1
ATOM 2180 N N . SER A 1 271 ? 24.039 -6.891 1.763 1.00 97.62 271 SER A N 1
ATOM 2181 C CA . SER A 1 271 ? 25.147 -6.693 2.712 1.00 97.62 271 SER A CA 1
ATOM 2182 C C . SER A 1 271 ? 24.656 -6.477 4.142 1.00 97.62 271 SER A C 1
ATOM 2184 O O . SER A 1 271 ? 25.271 -6.958 5.085 1.00 97.62 271 SER A O 1
ATOM 2186 N N . ASN A 1 272 ? 23.515 -5.804 4.306 1.00 96.81 272 ASN A N 1
ATOM 2187 C CA . ASN A 1 272 ? 22.920 -5.538 5.615 1.00 96.81 272 ASN A CA 1
ATOM 2188 C C . ASN A 1 272 ? 22.010 -6.680 6.114 1.00 96.81 272 ASN A C 1
ATOM 2190 O O . ASN A 1 272 ? 21.312 -6.505 7.111 1.00 96.81 272 ASN A O 1
ATOM 2194 N N . GLY A 1 273 ? 21.930 -7.810 5.400 1.00 95.31 273 GLY A N 1
ATOM 2195 C CA . GLY A 1 273 ? 21.084 -8.952 5.769 1.00 95.31 273 GLY A CA 1
ATOM 2196 C C . GLY A 1 273 ? 19.571 -8.703 5.671 1.00 95.31 273 GLY A C 1
ATOM 2197 O O . GLY A 1 273 ? 18.774 -9.509 6.143 1.00 95.31 273 GLY A O 1
ATOM 2198 N N . ALA A 1 274 ? 19.136 -7.601 5.049 1.00 93.56 274 ALA A N 1
ATOM 2199 C CA . ALA A 1 274 ? 17.720 -7.246 4.921 1.00 93.56 274 ALA A CA 1
ATOM 2200 C C . ALA A 1 274 ? 16.975 -8.079 3.859 1.00 93.56 274 ALA A C 1
ATOM 2202 O O . ALA A 1 274 ? 15.742 -8.066 3.812 1.00 93.56 274 ALA A O 1
ATOM 2203 N N . ILE A 1 275 ? 17.712 -8.760 2.978 1.00 95.69 275 ILE A N 1
ATOM 2204 C CA . ILE A 1 275 ? 17.204 -9.701 1.973 1.00 95.69 275 ILE A CA 1
ATOM 2205 C C . ILE A 1 275 ? 18.150 -10.902 1.886 1.00 95.69 275 ILE A C 1
ATOM 2207 O O . ILE A 1 275 ? 19.347 -10.755 2.097 1.00 95.69 275 ILE A O 1
ATOM 2211 N N . SER A 1 276 ? 17.630 -12.071 1.513 1.00 95.00 276 SER A N 1
ATOM 2212 C CA . SER A 1 276 ? 18.437 -13.289 1.330 1.00 95.00 276 SER A CA 1
ATOM 2213 C C . SER A 1 276 ? 19.062 -13.419 -0.062 1.00 95.00 276 SER A C 1
ATOM 2215 O O . SER A 1 276 ? 19.990 -14.196 -0.254 1.00 95.00 276 SER A O 1
ATOM 2217 N N . ARG A 1 277 ? 18.533 -12.697 -1.059 1.00 96.62 277 ARG A N 1
ATOM 2218 C CA . ARG A 1 277 ? 19.045 -12.675 -2.437 1.00 96.62 277 ARG A CA 1
ATOM 2219 C C . ARG A 1 277 ? 18.636 -11.402 -3.167 1.00 96.62 277 ARG A C 1
ATOM 2221 O O . ARG A 1 277 ? 17.553 -10.863 -2.920 1.00 96.62 277 ARG A O 1
ATOM 2228 N N . ILE A 1 278 ? 19.477 -10.967 -4.101 1.00 97.44 278 ILE A N 1
ATOM 2229 C CA . ILE A 1 278 ? 19.204 -9.830 -4.989 1.00 97.44 278 ILE A CA 1
ATOM 2230 C C . ILE A 1 278 ? 18.037 -10.174 -5.920 1.00 97.44 278 ILE A C 1
ATOM 2232 O O . ILE A 1 278 ? 18.002 -11.241 -6.534 1.00 97.44 278 ILE A O 1
ATOM 2236 N N . SER A 1 279 ? 17.070 -9.263 -6.021 1.00 97.62 279 SER A N 1
ATOM 2237 C CA . SER A 1 279 ? 15.952 -9.406 -6.954 1.00 97.62 279 SER A CA 1
ATOM 2238 C C . SER A 1 279 ? 16.388 -9.144 -8.398 1.00 97.62 279 SER A C 1
ATOM 2240 O O . SER A 1 279 ? 17.123 -8.196 -8.665 1.00 97.62 279 SER A O 1
ATOM 2242 N N . GLN A 1 280 ? 15.868 -9.944 -9.333 1.00 97.44 280 GLN A N 1
ATOM 2243 C CA . GLN A 1 280 ? 16.015 -9.707 -10.777 1.00 97.44 280 GLN A CA 1
ATOM 2244 C C . GLN A 1 280 ? 15.045 -8.637 -11.307 1.00 97.44 280 GLN A C 1
ATOM 2246 O O . GLN A 1 280 ? 15.074 -8.310 -12.488 1.00 97.44 280 GLN A O 1
ATOM 2251 N N . TYR A 1 281 ? 14.149 -8.117 -10.463 1.00 98.44 281 TYR A N 1
ATOM 2252 C CA . TYR A 1 281 ? 13.206 -7.080 -10.858 1.00 98.44 281 TYR A CA 1
ATOM 2253 C C . TYR A 1 281 ? 13.936 -5.756 -11.113 1.00 98.44 281 TYR A C 1
ATOM 2255 O O . TYR A 1 281 ? 14.683 -5.277 -10.257 1.00 98.44 281 TYR A O 1
ATOM 2263 N N . CYS A 1 282 ? 13.664 -5.128 -12.257 1.00 98.12 282 CYS A N 1
ATOM 2264 C CA . CYS A 1 282 ? 14.088 -3.768 -12.559 1.00 98.12 282 CYS A CA 1
ATOM 2265 C C . CYS A 1 282 ? 12.855 -2.894 -12.843 1.00 98.12 282 CYS A C 1
ATOM 2267 O O . CYS A 1 282 ? 12.082 -3.207 -13.750 1.00 98.12 282 CYS A O 1
ATOM 2269 N N . PRO A 1 283 ? 12.665 -1.770 -12.128 1.00 98.50 283 PRO A N 1
ATOM 2270 C CA . PRO A 1 283 ? 11.586 -0.831 -12.431 1.00 98.50 283 PRO A CA 1
ATOM 2271 C C . PRO A 1 283 ? 11.626 -0.300 -13.866 1.00 98.50 283 PRO A C 1
ATOM 2273 O O . PRO A 1 283 ? 10.578 -0.119 -14.471 1.00 98.50 283 PRO A O 1
ATOM 2276 N N . LEU A 1 284 ? 12.819 -0.094 -14.434 1.00 98.19 284 LEU A N 1
ATOM 2277 C CA . LEU A 1 284 ? 12.956 0.399 -15.808 1.00 98.19 284 LEU A CA 1
ATOM 2278 C C . LEU A 1 284 ? 12.375 -0.576 -16.836 1.00 98.19 284 LEU A C 1
ATOM 2280 O O . LEU A 1 284 ? 11.958 -0.142 -17.901 1.00 98.19 284 LEU A O 1
ATOM 2284 N N . ASP A 1 285 ? 12.347 -1.877 -16.530 1.00 98.56 285 ASP A N 1
ATOM 2285 C CA . ASP A 1 285 ? 11.703 -2.877 -17.385 1.00 98.56 285 ASP A CA 1
ATOM 2286 C C . ASP A 1 285 ? 10.180 -2.809 -17.260 1.00 98.56 285 ASP A C 1
ATOM 2288 O O . ASP A 1 285 ? 9.479 -2.878 -18.267 1.00 98.56 285 ASP A O 1
ATOM 2292 N N . LEU A 1 286 ? 9.661 -2.606 -16.043 1.00 98.62 286 LEU A N 1
ATOM 2293 C CA . LEU A 1 286 ? 8.221 -2.469 -15.804 1.00 98.62 286 LEU A CA 1
ATOM 2294 C C . LEU A 1 286 ? 7.633 -1.208 -16.456 1.00 98.62 286 LEU A C 1
ATOM 2296 O O . LEU A 1 286 ? 6.516 -1.252 -16.956 1.00 98.62 286 LEU A O 1
ATOM 2300 N N . PHE A 1 287 ? 8.380 -0.103 -16.459 1.00 98.44 287 PHE A N 1
ATOM 2301 C CA . PHE A 1 287 ? 7.964 1.176 -17.048 1.00 98.44 287 PHE A CA 1
ATOM 2302 C C . PHE A 1 287 ? 8.467 1.384 -18.485 1.00 98.44 287 PHE A C 1
ATOM 2304 O O . PHE A 1 287 ? 8.401 2.493 -19.001 1.00 98.44 287 PHE A O 1
ATOM 2311 N N . SER A 1 288 ? 8.986 0.340 -19.135 1.00 98.00 288 SER A N 1
ATOM 2312 C CA . SER A 1 288 ? 9.628 0.461 -20.451 1.00 98.00 288 SER A CA 1
ATOM 2313 C C . SER A 1 288 ? 8.672 0.741 -21.612 1.00 98.00 288 SER A C 1
ATOM 2315 O O . SER A 1 288 ? 9.121 1.216 -22.648 1.00 98.00 288 SER A O 1
ATOM 2317 N N . GLY A 1 289 ? 7.393 0.376 -21.478 1.00 97.62 289 GLY A N 1
ATOM 2318 C CA . GLY A 1 289 ? 6.461 0.293 -22.608 1.00 97.62 289 GLY A CA 1
ATOM 2319 C C . GLY A 1 289 ? 6.721 -0.893 -23.551 1.00 97.62 289 GLY A C 1
ATOM 2320 O O . GLY A 1 289 ? 5.921 -1.132 -24.449 1.00 97.62 289 GLY A O 1
ATOM 2321 N N . ASP A 1 290 ? 7.792 -1.666 -23.336 1.00 98.50 290 ASP A N 1
ATOM 2322 C CA . ASP A 1 290 ? 8.103 -2.876 -24.097 1.00 98.50 290 ASP A CA 1
ATOM 2323 C C . ASP A 1 290 ? 7.491 -4.106 -23.416 1.00 98.50 290 ASP A C 1
ATOM 2325 O O . ASP A 1 290 ? 7.836 -4.469 -22.287 1.00 98.50 290 ASP A O 1
ATOM 2329 N N . GLU A 1 291 ? 6.588 -4.788 -24.119 1.00 98.56 291 GLU A N 1
ATOM 2330 C CA . GLU A 1 291 ? 5.820 -5.902 -23.564 1.00 98.56 291 GLU A CA 1
ATOM 2331 C C . GLU A 1 291 ? 6.714 -7.047 -23.052 1.00 98.56 291 GLU A C 1
ATOM 2333 O O . GLU A 1 291 ? 6.418 -7.668 -22.024 1.00 98.56 291 GLU A O 1
ATOM 2338 N N . LYS A 1 292 ? 7.831 -7.337 -23.734 1.00 98.56 292 LYS A N 1
ATOM 2339 C CA . LYS A 1 292 ? 8.740 -8.426 -23.347 1.00 98.56 292 LYS A CA 1
ATOM 2340 C C . LYS A 1 292 ? 9.446 -8.096 -22.032 1.00 98.56 292 LYS A C 1
ATOM 2342 O O . LYS A 1 292 ? 9.450 -8.933 -21.122 1.00 98.56 292 LYS A O 1
ATOM 2347 N N . ARG A 1 293 ? 9.976 -6.878 -21.901 1.00 98.62 293 ARG A N 1
ATOM 2348 C CA . ARG A 1 293 ? 10.614 -6.366 -20.679 1.00 98.62 293 ARG A CA 1
ATOM 2349 C C . ARG A 1 293 ? 9.620 -6.266 -19.529 1.00 98.62 293 ARG A C 1
ATOM 2351 O O . ARG A 1 293 ? 9.910 -6.738 -18.430 1.00 98.62 293 ARG A O 1
ATOM 2358 N N . MET A 1 294 ? 8.409 -5.773 -19.778 1.00 98.75 294 MET A N 1
ATOM 2359 C CA . MET A 1 294 ? 7.349 -5.726 -18.767 1.00 98.75 294 MET A CA 1
ATOM 2360 C C . MET A 1 294 ? 7.004 -7.131 -18.249 1.00 98.75 294 MET A C 1
ATOM 2362 O O . MET A 1 294 ? 6.989 -7.360 -17.037 1.00 98.75 294 MET A O 1
ATOM 2366 N N . LYS A 1 295 ? 6.816 -8.117 -19.140 1.00 98.50 295 LYS A N 1
ATOM 2367 C CA . LYS A 1 295 ? 6.592 -9.522 -18.747 1.00 98.50 295 LYS A CA 1
ATOM 2368 C C . LYS A 1 295 ? 7.765 -10.087 -17.947 1.00 98.50 295 LYS A C 1
ATOM 2370 O O . LYS A 1 295 ? 7.552 -10.832 -16.989 1.00 98.50 295 LYS A O 1
ATOM 2375 N N . GLN A 1 296 ? 9.001 -9.758 -18.315 1.00 98.50 296 GLN A N 1
ATOM 2376 C CA . GLN A 1 296 ? 10.186 -10.154 -17.554 1.00 98.50 296 GLN A CA 1
ATOM 2377 C C . GLN A 1 296 ? 10.179 -9.556 -16.142 1.00 98.50 296 GLN A C 1
ATOM 2379 O O . GLN A 1 296 ? 10.421 -10.290 -15.181 1.00 98.50 296 GLN A O 1
ATOM 2384 N N . ALA A 1 297 ? 9.827 -8.277 -15.997 1.00 98.56 297 ALA A N 1
ATOM 2385 C CA . ALA A 1 297 ? 9.716 -7.612 -14.703 1.00 98.56 297 ALA A CA 1
ATOM 2386 C C . ALA A 1 297 ? 8.671 -8.290 -13.802 1.00 98.56 297 ALA A C 1
ATOM 2388 O O . ALA A 1 297 ? 8.958 -8.583 -12.640 1.00 98.56 297 ALA A O 1
ATOM 2389 N N . ILE A 1 298 ? 7.495 -8.630 -14.344 1.00 98.56 298 ILE A N 1
ATOM 2390 C CA . ILE A 1 298 ? 6.455 -9.365 -13.607 1.00 98.56 298 ILE A CA 1
ATOM 2391 C C . ILE A 1 298 ? 6.942 -10.760 -13.188 1.00 98.56 298 ILE A C 1
ATOM 2393 O O . ILE A 1 298 ? 6.793 -11.140 -12.026 1.00 98.56 298 ILE A O 1
ATOM 2397 N N . ARG A 1 299 ? 7.595 -11.517 -14.082 1.00 98.50 299 ARG A N 1
ATOM 2398 C CA . ARG A 1 299 ? 8.186 -12.823 -13.727 1.00 98.50 299 ARG A CA 1
ATOM 2399 C C . ARG A 1 299 ? 9.246 -12.696 -12.632 1.00 98.50 299 ARG A C 1
ATOM 2401 O O . ARG A 1 299 ? 9.320 -13.547 -11.749 1.00 98.50 299 ARG A O 1
ATOM 2408 N N . ALA A 1 300 ? 10.056 -11.641 -12.663 1.00 98.31 300 ALA A N 1
ATOM 2409 C CA . ALA A 1 300 ? 11.066 -11.389 -11.644 1.00 98.31 300 ALA A CA 1
ATOM 2410 C C . ALA A 1 300 ? 10.450 -11.042 -10.275 1.00 98.31 300 ALA A C 1
ATOM 2412 O O . ALA A 1 300 ? 10.946 -11.522 -9.250 1.00 98.31 300 ALA A O 1
ATOM 2413 N N . LEU A 1 301 ? 9.348 -10.279 -10.258 1.00 98.38 301 LEU A N 1
ATOM 2414 C CA . LEU A 1 301 ? 8.557 -10.026 -9.050 1.00 98.38 301 LEU A CA 1
ATOM 2415 C C . LEU A 1 301 ? 7.969 -11.323 -8.484 1.00 98.38 301 LEU A C 1
ATOM 2417 O O . LEU A 1 301 ? 8.073 -11.546 -7.285 1.00 98.38 301 LEU A O 1
ATOM 2421 N N . LEU A 1 302 ? 7.425 -12.206 -9.326 1.00 97.88 302 LEU A N 1
ATOM 2422 C CA . LEU A 1 302 ? 6.890 -13.501 -8.885 1.00 97.88 302 LEU A CA 1
ATOM 2423 C C . LEU A 1 302 ? 7.972 -14.405 -8.271 1.00 97.88 302 LEU A C 1
ATOM 2425 O O . LEU A 1 302 ? 7.730 -15.051 -7.257 1.00 97.88 302 LEU A O 1
ATOM 2429 N N . ARG A 1 303 ? 9.183 -14.423 -8.844 1.00 96.94 303 ARG A N 1
ATOM 2430 C CA . ARG A 1 303 ? 10.316 -15.210 -8.315 1.00 96.94 303 ARG A CA 1
ATOM 2431 C C . ARG A 1 303 ? 10.908 -14.634 -7.031 1.00 96.94 303 ARG A C 1
ATOM 2433 O O . ARG A 1 303 ? 11.367 -15.384 -6.175 1.00 96.94 303 ARG A O 1
ATOM 2440 N N . THR A 1 304 ? 10.964 -13.307 -6.915 1.00 96.69 304 THR A N 1
ATOM 2441 C CA . THR A 1 304 ? 11.557 -12.607 -5.762 1.00 96.69 304 THR A CA 1
ATOM 2442 C C . THR A 1 304 ? 10.663 -11.454 -5.287 1.00 96.69 304 THR A C 1
ATOM 2444 O O . THR A 1 304 ? 11.020 -10.291 -5.482 1.00 96.69 304 THR A O 1
ATOM 2447 N N . PRO A 1 305 ? 9.518 -11.747 -4.632 1.00 95.81 305 PRO A N 1
ATOM 2448 C CA . PRO A 1 305 ? 8.511 -10.733 -4.299 1.00 95.81 305 PRO A CA 1
ATOM 2449 C C . PRO A 1 305 ? 9.023 -9.626 -3.376 1.00 95.81 305 PRO A C 1
ATOM 2451 O O . PRO A 1 305 ? 8.656 -8.460 -3.536 1.00 95.81 305 PRO A O 1
ATOM 2454 N N . GLN A 1 306 ? 9.880 -9.980 -2.409 1.00 94.25 306 GLN A N 1
ATOM 2455 C CA . GLN A 1 306 ? 10.333 -9.095 -1.327 1.00 94.25 306 GLN A CA 1
ATOM 2456 C C . GLN A 1 306 ? 9.159 -8.270 -0.753 1.00 94.25 306 GLN A C 1
ATOM 2458 O O . GLN A 1 306 ? 8.120 -8.822 -0.413 1.00 94.25 306 GLN A O 1
ATOM 2463 N N . ASN A 1 307 ? 9.298 -6.943 -0.652 1.00 93.62 307 ASN A N 1
ATOM 2464 C CA . ASN A 1 307 ? 8.200 -6.028 -0.326 1.00 93.62 307 ASN A CA 1
ATOM 2465 C C . ASN A 1 307 ? 7.655 -5.290 -1.559 1.00 93.62 307 ASN A C 1
ATOM 2467 O O . ASN A 1 307 ? 7.117 -4.185 -1.431 1.00 93.62 307 ASN A O 1
ATOM 2471 N N . ASN A 1 308 ? 7.880 -5.860 -2.742 1.00 97.38 308 ASN A N 1
ATOM 2472 C CA . ASN A 1 308 ? 7.526 -5.296 -4.034 1.00 97.38 308 ASN A CA 1
ATOM 2473 C C . ASN A 1 308 ? 6.290 -5.943 -4.662 1.00 97.38 308 ASN A C 1
ATOM 2475 O O . ASN A 1 308 ? 5.662 -5.286 -5.487 1.00 97.38 308 ASN A O 1
ATOM 2479 N N . LEU A 1 309 ? 5.936 -7.169 -4.270 1.00 98.00 309 LEU A N 1
ATOM 2480 C CA . LEU A 1 309 ? 4.753 -7.876 -4.750 1.00 98.00 309 LEU A CA 1
ATOM 2481 C C . LEU A 1 309 ? 4.024 -8.563 -3.589 1.00 98.00 309 LEU A C 1
ATOM 2483 O O . LEU A 1 309 ? 4.655 -9.213 -2.756 1.00 98.00 309 LEU A O 1
ATOM 2487 N N . LYS A 1 310 ? 2.697 -8.446 -3.574 1.00 96.50 310 LYS A N 1
ATOM 2488 C CA . LYS A 1 310 ? 1.785 -9.270 -2.772 1.00 96.50 310 LYS A CA 1
ATOM 2489 C C . LYS A 1 310 ? 0.571 -9.641 -3.612 1.00 96.50 310 LYS A C 1
ATOM 2491 O O . LYS A 1 310 ? 0.146 -8.852 -4.453 1.00 96.50 310 LYS A O 1
ATOM 2496 N N . ILE A 1 311 ? 0.005 -10.815 -3.367 1.00 96.69 311 ILE A N 1
ATOM 2497 C CA . ILE A 1 311 ? -1.192 -11.295 -4.056 1.00 96.69 311 ILE A CA 1
ATOM 2498 C C . ILE A 1 311 ? -2.201 -11.663 -2.980 1.00 96.69 311 ILE A C 1
ATOM 2500 O O . ILE A 1 311 ? -1.858 -12.381 -2.055 1.00 96.69 311 ILE A O 1
ATOM 2504 N N . PHE A 1 312 ? -3.422 -11.157 -3.093 1.00 94.56 312 PHE A N 1
ATOM 2505 C CA . PHE A 1 312 ? -4.508 -11.446 -2.173 1.00 94.56 312 PHE A CA 1
ATOM 2506 C C . PHE A 1 312 ? -5.589 -12.244 -2.895 1.00 94.56 312 PHE A C 1
ATOM 2508 O O . PHE A 1 312 ? -6.000 -11.858 -3.988 1.00 94.56 312 PHE A O 1
ATOM 2515 N N . LYS A 1 313 ? -6.105 -13.297 -2.263 1.00 93.12 313 LYS A N 1
ATOM 2516 C CA . LYS A 1 313 ? -7.311 -14.019 -2.685 1.00 93.12 313 LYS A CA 1
ATOM 2517 C C . LYS A 1 313 ? -8.452 -13.677 -1.731 1.00 93.12 313 LYS A C 1
ATOM 2519 O O . LYS A 1 313 ? -8.340 -13.922 -0.534 1.00 93.12 313 LYS A O 1
ATOM 2524 N N . ASN A 1 314 ? -9.533 -13.085 -2.234 1.00 88.00 314 ASN A N 1
ATOM 2525 C CA . ASN A 1 314 ? -10.699 -12.644 -1.451 1.00 88.00 314 ASN A CA 1
ATOM 2526 C C . ASN A 1 314 ? -10.325 -11.740 -0.259 1.00 88.00 314 ASN A C 1
ATOM 2528 O O . ASN A 1 314 ? -10.904 -11.834 0.819 1.00 88.00 314 ASN A O 1
ATOM 2532 N N . GLY A 1 315 ? -9.292 -10.905 -0.403 1.00 87.44 315 GLY A N 1
ATOM 2533 C CA . GLY A 1 315 ? -8.781 -10.121 0.718 1.00 87.44 315 GLY A CA 1
ATOM 2534 C C . GLY A 1 315 ? -8.036 -10.947 1.780 1.00 87.44 315 GLY A C 1
ATOM 2535 O O . GLY A 1 315 ? -7.932 -10.522 2.933 1.00 87.44 315 GLY A O 1
ATOM 2536 N N . HIS A 1 316 ? -7.460 -12.092 1.436 1.00 89.94 316 HIS A N 1
ATOM 2537 C CA . HIS A 1 316 ? -6.493 -12.826 2.259 1.00 89.94 316 HIS A CA 1
ATOM 2538 C C . HIS A 1 316 ? -5.147 -12.845 1.534 1.00 89.94 316 HIS A C 1
ATOM 2540 O O . HIS A 1 316 ? -5.129 -13.161 0.351 1.00 89.94 316 HIS A O 1
ATOM 2546 N N . LEU A 1 317 ? -4.080 -12.414 2.221 1.00 89.38 317 LEU A N 1
ATOM 2547 C CA . LEU A 1 317 ? -2.708 -12.414 1.694 1.00 89.38 317 LEU A CA 1
ATOM 2548 C C . LEU A 1 317 ? -2.206 -13.848 1.503 1.00 89.38 317 LEU A C 1
ATOM 2550 O O . LEU A 1 317 ? -2.601 -14.687 2.344 1.00 89.38 317 LEU A O 1
#

Secondary structure (DSSP, 8-state):
---SS---PEEE--TTS--EEEEE-SSEEEEEETTTTEEEEEE-EETT----HHHHHHHHHHHHHHHHHIIIIIHHHH-TTT--PPEEEEE-HHHHHHHHHHHGGGS-GGGTTEE----EEEEEE-TTS--HHHHS--------TTPPP---------------------------S-HHHHHHHHHHHH-TTGGGS-HHHHHHHT-S----TT--S-TTHHHHTT--S------S--EEEEE-----S--GGGTTSSS-HHHHHHHHHHHTTS-SS-----HHHHTSS-HHHHHHHHHHHHH--TTTEEEEETTB-